Protein AF-A0A011UK60-F1 (afdb_monomer)

pLDDT: mean 79.84, std 18.36, range [28.84, 96.44]

Nearest PDB structures (foldseek):
  3lh4-assembly1_A  TM=3.867E-01  e=3.360E+00  Ixodes scapularis
  3mwz-assembly1_A  TM=3.954E-01  e=5.175E+00  Ixodes scapularis

Sequence (278 aa):
MKKIIAISAAAVCLIGGIFAISAVSAHKSLDKITKGESAIYSDEDFDAVTDLLKENMNGLFMDVKNCSYLGDSKSSEEFYKREAMMTHFKNTREIAAYDDIECMTYQIQGRYSVNPRLLYAVMTTEGISEIFKTKEYTCLCARINNENWDFVSLFGNDEDYHYSFAYKLNSGDSKKYDSRDITFAIDDLANEVLENEEYKNYCVVYVKYAGDEFASKEVLNELNNESGKNYTDCMKIYADVYSSENKTILTDTEWYIARKGDKNWEIIKYDTSADNNK

Organism: NCBI:txid1341156

Solvent-accessible surface area (backbone atoms only — not comparable to full-atom values): 15725 Å² total; per-residue (Å²): 138,90,87,78,75,68,61,62,57,48,51,53,47,51,53,49,46,58,48,48,59,54,53,66,63,68,80,71,26,57,86,35,57,52,72,63,80,59,98,83,59,51,73,66,55,38,52,53,50,45,52,50,49,42,52,50,36,54,75,66,40,33,45,40,70,40,39,41,57,60,41,66,73,63,24,64,35,64,69,58,49,49,54,41,44,54,52,46,27,72,74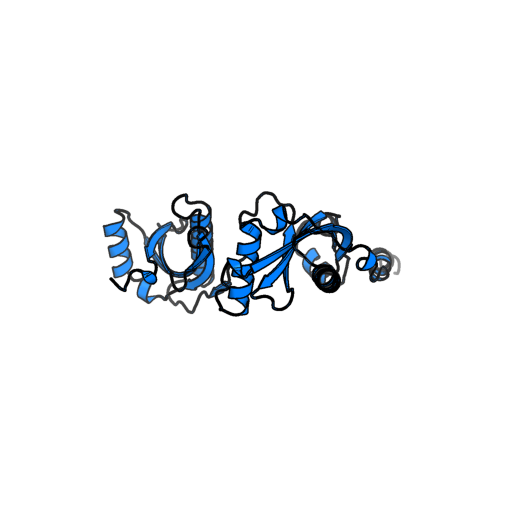,70,72,48,85,64,60,59,87,43,48,44,50,50,32,27,42,35,34,29,20,47,51,74,42,78,69,56,52,62,62,37,75,77,48,95,57,63,71,67,62,54,40,78,42,57,28,43,34,39,33,33,25,53,77,83,59,65,79,39,83,68,51,76,43,66,75,60,92,78,62,93,64,91,72,81,53,50,79,40,59,68,84,53,92,85,50,56,65,61,58,47,47,51,44,48,51,34,47,47,50,47,34,59,72,33,81,92,32,57,52,40,45,67,48,34,40,31,50,68,44,59,82,53,44,35,71,68,51,4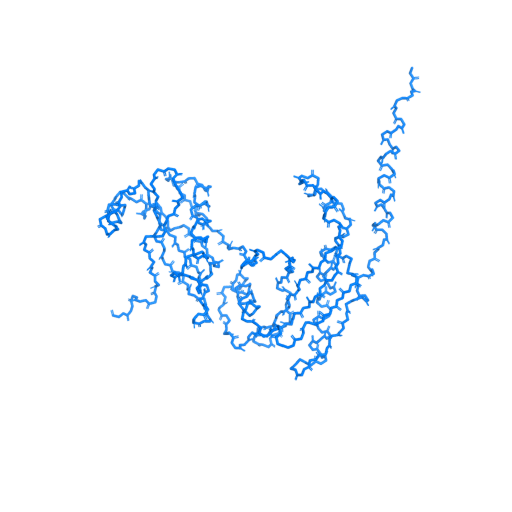1,51,51,53,20,66,75,71,73,49,82,59,74,48,42,44,34,35,33,29,28,30,37,29,65,87,76,50,41,72,48,64,65,21,40,36,35,31,34,19,54,72,96,48,74,45,40,86,74,45,78,44,60,63,80,68,80,82,120

Radius of gyration: 24.04 Å; Cα contacts (8 Å, |Δi|>4): 456; chains: 1; bounding box: 46×81×61 Å

Foldseek 3Di:
DDDDPPPVVVVCCVVVVVLVVLVVPPDPQLVQQDFADAPPDDPVQSVQVSVQCSVVCVVQQKRWPHKYWPYDVVQPDLQQLVLVQLQCCVVPVDGFDSVQKGKTKMKTFIAHGDDPVVVVVLVVDPDSPVRGDTFIWMWMWMDGNPDGIDTRDIGGPPPPCPDPDDAAEDLDDAPVDDSVRSVQLVVLVQVCLCPPPVNVQKGWRYKYWPYCVCFDPVNQVVLCVVQVHDFDTKTKMFTFMQGNVVRITQGRKIWIWTHHPPDHIDTRDTDRPVPPPD

Secondary structure (DSSP, 8-state):
--SSSHHHHHHHHHHHHHHHHHHS--S-SGGG------SSS-HHHHHHHHHHHHHHHHHTTEEEEEEEE--HHHHT-HHHHHHHHHHHHHHH-----GGGEEEEEEEEEEEEPP-HHHHHHHTTSS-HHHHTS-EEEEEEEEEETT---EEEEEEES-TT-S--PPPEEE----SSS-HHHHHHHHHHHHHHHHH-TTTTTEEEEEEEE--GGGGSHHHHHHHHHHHT---SEEEEEEEEEEETTTTEEEEEEEEEEEESSSSPPEEEEEE-GGGGG-

Structure (mmCIF, N/CA/C/O backbone):
data_AF-A0A011UK60-F1
#
_entry.id   AF-A0A011UK60-F1
#
loop_
_atom_site.group_PDB
_atom_site.id
_atom_site.type_symbol
_atom_site.label_atom_id
_atom_site.label_alt_id
_atom_site.label_comp_id
_atom_site.label_asym_id
_atom_site.label_entity_id
_atom_site.label_seq_id
_atom_site.pdbx_PDB_ins_code
_atom_site.Cartn_x
_atom_site.Cartn_y
_atom_site.Cartn_z
_atom_site.occupancy
_atom_site.B_iso_or_equiv
_atom_site.auth_seq_id
_atom_site.auth_comp_id
_atom_site.auth_asym_id
_atom_site.auth_atom_id
_atom_site.pdbx_PDB_model_num
ATOM 1 N N . MET A 1 1 ? -7.561 58.721 -20.566 1.00 44.34 1 MET A N 1
ATOM 2 C CA . MET A 1 1 ? -7.967 57.384 -21.062 1.00 44.34 1 MET A CA 1
ATOM 3 C C . MET A 1 1 ? -6.805 56.728 -21.803 1.00 44.34 1 MET A C 1
ATOM 5 O O . MET A 1 1 ? -6.128 57.425 -22.545 1.00 44.34 1 MET A O 1
ATOM 9 N N . LYS A 1 2 ? -6.641 55.405 -21.620 1.00 39.19 2 LYS A N 1
ATOM 10 C CA . LYS A 1 2 ? -5.765 54.461 -22.358 1.00 39.19 2 LYS A CA 1
ATOM 11 C C . LYS A 1 2 ? -4.254 54.436 -22.046 1.00 39.19 2 LYS A C 1
ATOM 13 O O . LYS A 1 2 ? -3.491 54.733 -22.950 1.00 39.19 2 LYS A O 1
ATOM 18 N N . LYS A 1 3 ? -3.799 53.998 -20.855 1.00 32.62 3 LYS A N 1
ATOM 19 C CA . LYS A 1 3 ? -2.409 53.472 -20.674 1.00 32.62 3 LYS A CA 1
ATOM 20 C C . LYS A 1 3 ? -2.196 52.389 -19.585 1.00 32.62 3 LYS A C 1
ATOM 22 O O . LYS A 1 3 ? -1.051 52.077 -19.301 1.00 32.62 3 LYS A O 1
ATOM 27 N N . ILE A 1 4 ? -3.236 51.782 -18.994 1.00 39.28 4 ILE A N 1
ATOM 28 C CA . ILE A 1 4 ? -3.046 50.831 -17.862 1.00 39.28 4 ILE A CA 1
ATOM 29 C C . ILE A 1 4 ? -3.345 49.354 -18.213 1.00 39.28 4 ILE A C 1
ATOM 31 O O . ILE A 1 4 ? -2.968 48.460 -17.470 1.00 39.28 4 ILE A O 1
ATOM 35 N N . ILE A 1 5 ? -3.916 49.037 -19.381 1.00 40.38 5 ILE A N 1
ATOM 36 C CA . ILE A 1 5 ? -4.371 47.655 -19.680 1.00 40.38 5 ILE A CA 1
ATOM 37 C C . ILE A 1 5 ? -3.319 46.801 -20.433 1.00 40.38 5 ILE A C 1
ATOM 39 O O . ILE A 1 5 ? -3.504 45.608 -20.628 1.00 40.38 5 ILE A O 1
ATOM 43 N N . ALA A 1 6 ? -2.167 47.356 -20.824 1.00 37.12 6 ALA A N 1
ATOM 44 C CA . ALA A 1 6 ? -1.198 46.621 -21.654 1.00 37.12 6 ALA A CA 1
ATOM 45 C C . ALA A 1 6 ? -0.213 45.717 -20.877 1.00 37.12 6 ALA A C 1
ATOM 47 O O . ALA A 1 6 ? 0.439 44.877 -21.491 1.00 37.12 6 ALA A O 1
ATOM 48 N N . ILE A 1 7 ? -0.092 45.856 -19.551 1.00 40.22 7 ILE A N 1
ATOM 49 C CA . ILE A 1 7 ? 0.921 45.118 -18.767 1.00 40.22 7 ILE A CA 1
ATOM 50 C C . ILE A 1 7 ? 0.392 43.754 -18.286 1.00 40.22 7 ILE A C 1
ATOM 52 O O . ILE A 1 7 ? 1.152 42.791 -18.217 1.00 40.22 7 ILE A O 1
ATOM 56 N N . SER A 1 8 ? -0.917 43.615 -18.051 1.00 38.81 8 SER A N 1
ATOM 57 C CA . SER A 1 8 ? -1.524 42.342 -17.632 1.00 38.81 8 SER A CA 1
ATOM 58 C C . SER A 1 8 ? -1.595 41.313 -18.765 1.00 38.81 8 SER A C 1
ATOM 60 O O . SER A 1 8 ? -1.302 40.142 -18.543 1.00 38.81 8 SER A O 1
ATOM 62 N N . ALA A 1 9 ? -1.885 41.737 -20.000 1.00 35.81 9 ALA A N 1
ATOM 63 C CA . ALA A 1 9 ? -1.862 40.843 -21.160 1.00 35.81 9 ALA A CA 1
ATOM 64 C C . ALA A 1 9 ? -0.435 40.401 -21.526 1.00 35.81 9 ALA A C 1
ATOM 66 O O . ALA A 1 9 ? -0.238 39.252 -21.906 1.00 35.81 9 ALA A O 1
ATOM 67 N N . ALA A 1 10 ? 0.569 41.270 -21.361 1.00 36.62 10 ALA A N 1
ATOM 68 C CA . ALA A 1 10 ? 1.966 40.930 -21.625 1.00 36.62 10 ALA A CA 1
ATOM 69 C C . ALA A 1 10 ? 2.536 39.959 -20.582 1.00 36.62 10 ALA A C 1
ATOM 71 O O . ALA A 1 10 ? 3.240 39.034 -20.964 1.00 36.62 10 ALA A O 1
ATOM 72 N N . ALA A 1 11 ? 2.190 40.104 -19.296 1.00 40.06 11 ALA A N 1
ATOM 73 C CA . ALA A 1 11 ? 2.583 39.145 -18.263 1.00 40.06 11 ALA A CA 1
ATOM 74 C C . ALA A 1 11 ? 1.921 37.775 -18.482 1.00 40.06 11 ALA A C 1
ATOM 76 O O . ALA A 1 11 ? 2.614 36.766 -18.454 1.00 40.06 11 ALA A O 1
ATOM 77 N N . VAL A 1 12 ? 0.623 37.733 -18.809 1.00 40.91 12 VAL A N 1
ATOM 78 C CA . VAL A 1 12 ? -0.094 36.483 -19.129 1.00 40.91 12 VAL A CA 1
ATOM 79 C C . VAL A 1 12 ? 0.376 35.867 -20.456 1.00 40.91 12 VAL A C 1
ATOM 81 O O . VAL A 1 12 ? 0.406 34.648 -20.563 1.00 40.91 12 VAL A O 1
ATOM 84 N N . CYS A 1 13 ? 0.820 36.660 -21.440 1.00 41.25 13 CYS A N 1
ATOM 85 C CA . CYS A 1 13 ? 1.400 36.155 -22.694 1.00 41.25 13 CYS A CA 1
ATOM 86 C C . CYS A 1 13 ? 2.894 35.795 -22.590 1.00 41.25 13 CYS A C 1
ATOM 88 O O . CYS A 1 13 ? 3.353 34.970 -23.367 1.00 41.25 13 CYS A O 1
ATOM 90 N N . LEU A 1 14 ? 3.662 36.361 -21.651 1.00 38.53 14 LEU A N 1
ATOM 91 C CA . LEU A 1 14 ? 5.048 35.952 -21.363 1.00 38.53 14 LEU A CA 1
ATOM 92 C C . LEU A 1 14 ? 5.079 34.683 -20.513 1.00 38.53 14 LEU A C 1
ATOM 94 O O . LEU A 1 14 ? 5.815 33.756 -20.831 1.00 38.53 14 LEU A O 1
ATOM 98 N N . ILE A 1 15 ? 4.219 34.610 -19.496 1.00 46.75 15 ILE A N 1
ATOM 99 C CA . ILE A 1 15 ? 3.942 33.401 -18.714 1.00 46.75 15 ILE A CA 1
ATOM 100 C C . ILE A 1 15 ? 3.376 32.344 -19.671 1.00 46.75 15 ILE A C 1
ATOM 102 O O . ILE A 1 15 ? 4.004 31.316 -19.891 1.00 46.75 15 ILE A O 1
ATOM 106 N N . GLY A 1 16 ? 2.285 32.640 -20.377 1.00 38.16 16 GLY A N 1
ATOM 107 C CA . GLY A 1 16 ? 1.671 31.744 -21.361 1.00 38.16 16 GLY A CA 1
ATOM 108 C C . GLY A 1 16 ? 2.562 31.386 -22.555 1.00 38.16 16 GLY A C 1
ATOM 109 O O . GLY A 1 16 ? 2.433 30.289 -23.078 1.00 38.16 16 GLY A O 1
ATOM 110 N N . GLY A 1 17 ? 3.491 32.251 -22.968 1.00 37.94 17 GLY A N 1
ATOM 111 C CA . GLY A 1 17 ? 4.429 32.014 -24.072 1.00 37.94 17 GLY A CA 1
ATOM 112 C C . GLY A 1 17 ? 5.618 31.139 -23.675 1.00 37.94 17 GLY A C 1
ATOM 113 O 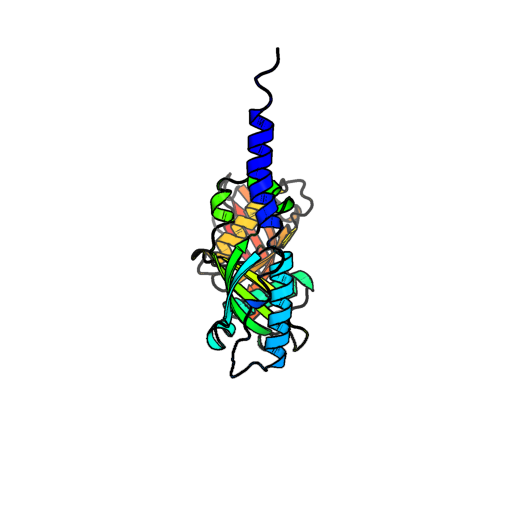O . GLY A 1 17 ? 5.990 30.239 -24.423 1.00 37.94 17 GLY A O 1
ATOM 114 N N . ILE A 1 18 ? 6.166 31.326 -22.470 1.00 44.25 18 ILE A N 1
ATOM 115 C CA . ILE A 1 18 ? 7.183 30.430 -21.894 1.00 44.25 18 ILE A CA 1
ATOM 116 C C . ILE A 1 18 ? 6.556 29.063 -21.559 1.00 44.25 18 ILE A C 1
ATOM 118 O O . ILE A 1 18 ? 7.179 28.023 -21.793 1.00 44.25 18 ILE A O 1
ATOM 122 N N . PHE A 1 19 ? 5.296 29.045 -21.106 1.00 41.59 19 PHE A N 1
ATOM 123 C CA . PHE A 1 19 ? 4.537 27.816 -20.850 1.00 41.59 19 PHE A CA 1
ATOM 124 C C . PHE A 1 19 ? 4.052 27.112 -22.128 1.00 41.59 19 PHE A C 1
ATOM 126 O O . PHE A 1 19 ? 4.035 25.886 -22.173 1.00 41.59 19 PHE A O 1
ATOM 133 N N . ALA A 1 20 ? 3.760 27.839 -23.210 1.00 40.25 20 ALA A N 1
ATOM 134 C CA . ALA A 1 20 ? 3.476 27.245 -24.518 1.00 40.25 20 ALA A CA 1
ATOM 135 C C . ALA A 1 20 ? 4.724 26.589 -25.130 1.00 40.25 20 ALA A C 1
ATOM 137 O O . ALA A 1 20 ? 4.623 25.514 -25.710 1.00 40.25 20 ALA A O 1
ATOM 138 N N . ILE A 1 21 ? 5.916 27.170 -24.945 1.00 41.00 21 ILE A N 1
ATOM 139 C CA . ILE A 1 21 ? 7.178 26.560 -25.404 1.00 41.00 21 ILE A CA 1
ATOM 140 C C . ILE A 1 21 ? 7.502 25.276 -24.616 1.00 41.00 21 ILE A C 1
ATOM 142 O O . ILE A 1 21 ? 8.057 24.339 -25.184 1.00 41.00 21 ILE A O 1
ATOM 146 N N . SER A 1 22 ? 7.098 25.182 -23.344 1.00 42.53 22 SER A N 1
ATOM 147 C CA . SER A 1 22 ? 7.232 23.951 -22.544 1.00 42.53 22 SER A CA 1
ATOM 148 C C . SER A 1 22 ? 6.103 22.935 -22.774 1.00 42.53 22 SER A C 1
ATOM 150 O O . SER A 1 22 ? 6.324 21.744 -22.581 1.00 42.53 22 SER A O 1
ATOM 152 N N . ALA A 1 23 ? 4.942 23.358 -23.284 1.00 38.97 23 ALA A N 1
ATOM 153 C CA . ALA A 1 23 ? 3.907 22.456 -23.800 1.00 38.97 23 ALA A CA 1
ATOM 154 C C . ALA A 1 23 ? 4.258 21.868 -25.186 1.00 38.97 23 ALA A C 1
ATOM 156 O O . ALA A 1 23 ? 3.765 20.802 -25.543 1.00 38.97 23 ALA A O 1
ATOM 157 N N . VAL A 1 24 ? 5.128 22.531 -25.963 1.00 39.47 24 VAL A N 1
ATOM 158 C CA . VAL A 1 24 ? 5.597 22.058 -27.284 1.00 39.47 24 VAL A CA 1
ATOM 159 C C . VAL A 1 24 ? 6.814 21.126 -27.184 1.00 39.47 24 VAL A C 1
ATOM 161 O O . VAL A 1 24 ? 7.134 20.441 -28.155 1.00 39.47 24 VAL A O 1
ATOM 164 N N . SER A 1 25 ? 7.447 20.971 -26.013 1.00 43.03 25 SER A N 1
ATOM 165 C CA . SER A 1 25 ? 8.350 19.833 -25.776 1.00 43.03 25 SER A CA 1
ATOM 166 C C . SER A 1 25 ? 7.552 18.554 -25.506 1.00 43.03 25 SER A C 1
ATOM 168 O O . SER A 1 25 ? 7.681 17.925 -24.458 1.00 43.03 25 SER A O 1
ATOM 170 N N . ALA A 1 26 ? 6.694 18.192 -26.455 1.00 40.66 26 ALA A N 1
ATOM 171 C CA . ALA A 1 26 ? 6.026 16.909 -26.494 1.00 40.66 26 ALA A CA 1
ATOM 172 C C . ALA A 1 26 ? 7.076 15.778 -26.564 1.00 40.66 26 ALA A C 1
ATOM 174 O O . ALA A 1 26 ? 7.995 15.812 -27.383 1.00 40.66 26 ALA A O 1
ATOM 175 N N . HIS A 1 27 ? 6.923 14.791 -25.680 1.00 48.97 27 HIS A N 1
ATOM 176 C CA . HIS A 1 27 ? 7.390 13.404 -25.815 1.00 48.97 27 HIS A CA 1
ATOM 177 C C . HIS A 1 27 ? 8.889 13.112 -26.021 1.00 48.97 27 HIS A C 1
ATOM 179 O O . HIS A 1 27 ? 9.232 12.203 -26.767 1.00 48.97 27 HIS A O 1
ATOM 185 N N . LYS A 1 28 ? 9.806 13.778 -25.306 1.00 54.84 28 LYS A N 1
ATOM 186 C CA . LYS A 1 28 ? 11.212 13.303 -25.210 1.00 54.84 28 LYS A CA 1
ATOM 187 C C . LYS A 1 28 ? 11.506 12.423 -23.984 1.00 54.84 28 LYS A C 1
ATOM 189 O O . LYS A 1 28 ? 12.676 12.233 -23.653 1.00 54.84 28 LYS A O 1
ATOM 194 N N . SER A 1 29 ? 10.483 11.940 -23.274 1.00 62.69 29 SER 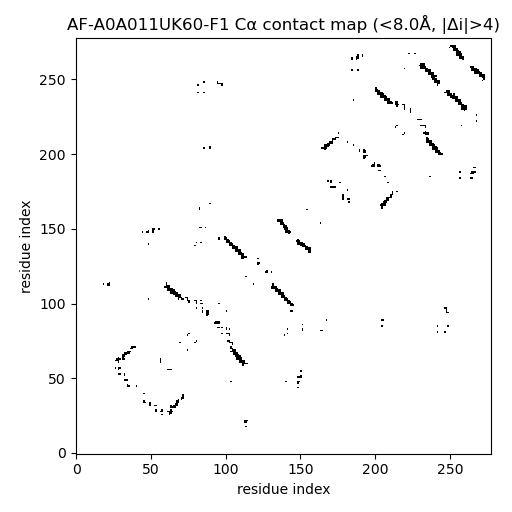A N 1
ATOM 195 C CA . SER A 1 29 ? 10.668 11.010 -22.147 1.00 62.69 29 SER A CA 1
ATOM 196 C C . SER A 1 29 ? 10.835 9.558 -22.605 1.00 62.69 29 SER A C 1
ATOM 198 O O . SER A 1 29 ? 11.606 8.833 -21.985 1.00 62.69 29 SER A O 1
ATOM 200 N N . LEU A 1 30 ? 10.174 9.160 -23.702 1.00 63.25 30 LEU A N 1
ATOM 201 C CA . LEU A 1 30 ? 10.098 7.766 -24.158 1.00 63.25 30 LEU A CA 1
ATOM 202 C C . LEU A 1 30 ? 11.476 7.159 -24.466 1.00 63.25 30 LEU A C 1
ATOM 204 O O . LEU A 1 30 ? 11.756 6.041 -24.050 1.00 63.25 30 LEU A O 1
ATOM 208 N N . ASP A 1 31 ? 12.354 7.922 -25.121 1.00 70.12 31 ASP A N 1
ATOM 209 C CA . ASP A 1 31 ? 13.692 7.460 -25.531 1.00 70.12 31 ASP A CA 1
ATOM 210 C C . ASP A 1 31 ? 14.704 7.386 -24.374 1.00 70.12 31 ASP A C 1
ATOM 212 O O . ASP A 1 31 ? 15.835 6.943 -24.562 1.00 70.12 31 ASP A O 1
ATOM 216 N N . LYS A 1 32 ? 14.338 7.871 -23.180 1.00 80.12 32 LYS A N 1
ATOM 217 C CA . LYS A 1 32 ? 15.218 7.902 -21.997 1.00 80.12 32 LYS A CA 1
ATOM 218 C C . LYS A 1 32 ? 14.892 6.817 -20.980 1.00 80.12 32 LYS A C 1
ATOM 220 O O . LYS A 1 32 ? 15.567 6.729 -19.956 1.00 80.12 32 LYS A O 1
ATOM 225 N N . ILE A 1 33 ? 13.847 6.036 -21.239 1.00 83.06 33 ILE A N 1
ATOM 226 C CA . ILE A 1 33 ? 13.568 4.819 -20.489 1.00 83.06 33 ILE A CA 1
ATOM 227 C C . ILE A 1 33 ? 14.388 3.725 -21.153 1.00 83.06 33 ILE A C 1
ATOM 229 O O . ILE A 1 33 ? 14.137 3.352 -22.299 1.00 83.06 33 ILE A O 1
ATOM 233 N N . THR A 1 34 ? 15.423 3.286 -20.451 1.00 82.06 34 THR A N 1
ATOM 234 C CA . THR A 1 34 ? 16.340 2.266 -20.936 1.00 82.06 34 THR A CA 1
ATOM 235 C C . THR A 1 34 ? 15.949 0.910 -20.378 1.00 82.06 34 THR A C 1
ATOM 237 O O . THR A 1 34 ? 15.508 0.765 -19.235 1.00 82.06 34 THR A O 1
ATOM 240 N N . LYS A 1 35 ? 16.143 -0.099 -21.218 1.00 83.75 35 LYS A N 1
ATOM 241 C CA . LYS A 1 35 ? 16.085 -1.493 -20.815 1.00 83.75 35 LYS A CA 1
ATOM 242 C C . LYS A 1 35 ? 17.204 -1.786 -19.813 1.00 83.75 35 LYS A C 1
ATOM 244 O O . LYS A 1 35 ? 18.327 -1.311 -19.982 1.00 83.75 35 LYS A O 1
ATOM 249 N N . GLY A 1 36 ? 16.864 -2.522 -18.759 1.00 82.81 36 GLY A N 1
ATOM 250 C CA . GLY A 1 36 ? 17.829 -3.033 -17.792 1.00 82.81 36 GLY A CA 1
ATOM 251 C C . GLY A 1 36 ? 18.394 -4.388 -18.210 1.00 82.81 36 GLY A C 1
ATOM 252 O O . GLY A 1 36 ? 18.059 -4.916 -19.266 1.00 82.81 36 GLY A O 1
ATOM 253 N N . GLU A 1 37 ? 19.230 -4.952 -17.345 1.00 86.44 37 GLU A N 1
ATOM 254 C CA . GLU A 1 37 ? 19.739 -6.320 -17.452 1.00 86.44 37 GLU A CA 1
ATOM 255 C C . GLU A 1 37 ? 19.465 -7.045 -16.126 1.00 86.44 37 GLU A C 1
ATOM 257 O O . GLU A 1 37 ? 19.533 -6.435 -15.055 1.00 86.44 37 GLU A O 1
ATOM 262 N N . SER A 1 38 ? 19.130 -8.334 -16.193 1.00 92.44 38 SER A N 1
ATOM 263 C CA . SER A 1 38 ? 18.785 -9.176 -15.040 1.00 92.44 38 SER A CA 1
ATOM 264 C C . SER A 1 38 ? 19.225 -10.617 -15.293 1.00 92.44 38 SER A C 1
ATOM 266 O O . SER A 1 38 ? 19.313 -11.049 -16.442 1.00 92.44 38 SER A O 1
ATOM 268 N N . ALA A 1 39 ? 19.496 -11.367 -14.221 1.00 91.12 39 ALA A N 1
ATOM 269 C CA . ALA A 1 39 ? 19.681 -12.816 -14.302 1.00 91.12 39 ALA A CA 1
ATOM 270 C C . ALA A 1 39 ? 18.356 -13.593 -14.156 1.00 91.12 39 ALA A C 1
ATOM 272 O O . ALA A 1 39 ? 18.340 -14.808 -14.351 1.00 91.12 39 ALA A O 1
ATOM 273 N N . ILE A 1 40 ? 17.271 -12.905 -13.785 1.00 91.62 40 ILE A N 1
ATOM 274 C CA . ILE A 1 40 ? 15.946 -13.466 -13.489 1.00 91.62 40 ILE A CA 1
ATOM 275 C C . ILE A 1 40 ? 14.956 -13.133 -14.608 1.00 91.62 40 ILE A C 1
ATOM 277 O O . ILE A 1 40 ? 14.229 -14.013 -15.062 1.00 91.62 40 ILE A O 1
ATOM 281 N N . TYR A 1 41 ? 14.939 -11.877 -15.057 1.00 93.31 41 TYR A N 1
ATOM 282 C CA . TYR A 1 41 ? 13.967 -11.379 -16.028 1.00 93.31 41 TYR A CA 1
ATOM 283 C C . TYR A 1 41 ? 14.473 -11.490 -17.458 1.00 93.31 41 TYR A C 1
ATOM 285 O O . TYR A 1 41 ? 15.640 -11.220 -17.755 1.00 93.31 41 TYR A O 1
ATOM 293 N N . SER A 1 42 ? 13.568 -11.883 -18.350 1.00 94.00 42 SER A N 1
ATOM 294 C CA . SER A 1 42 ? 13.865 -12.044 -19.766 1.00 94.00 42 SER A CA 1
ATOM 295 C C . SER A 1 42 ? 13.921 -10.701 -20.495 1.00 94.00 42 SER A C 1
ATOM 297 O O . SER A 1 42 ? 13.418 -9.678 -20.027 1.00 94.00 42 SER A O 1
ATOM 299 N N . ASP A 1 43 ? 14.485 -10.715 -21.702 1.00 94.50 43 ASP A N 1
ATOM 300 C CA . ASP A 1 43 ? 14.444 -9.559 -22.593 1.00 94.50 43 ASP A CA 1
ATOM 301 C C . ASP A 1 43 ? 13.006 -9.101 -22.893 1.00 94.50 43 ASP A C 1
ATOM 303 O O . ASP A 1 43 ? 12.759 -7.898 -22.981 1.00 94.50 43 ASP A O 1
ATOM 307 N N . GLU A 1 44 ? 12.070 -10.043 -23.009 1.00 93.81 44 GLU A N 1
ATOM 308 C CA . GLU A 1 44 ? 10.654 -9.776 -23.277 1.00 93.81 44 GLU A CA 1
ATOM 309 C C . GLU A 1 44 ? 9.981 -9.071 -22.089 1.00 93.81 44 GLU A C 1
ATOM 311 O O . GLU A 1 44 ? 9.215 -8.128 -22.291 1.00 93.81 44 GLU A O 1
ATOM 316 N N . ASP A 1 45 ? 10.322 -9.456 -20.852 1.00 95.19 45 ASP A N 1
ATOM 317 C CA . ASP A 1 45 ? 9.844 -8.779 -19.639 1.00 95.19 45 ASP A CA 1
ATOM 318 C C . ASP A 1 45 ? 10.308 -7.321 -19.603 1.00 95.19 45 ASP A C 1
ATOM 320 O O . ASP A 1 45 ? 9.519 -6.406 -19.364 1.00 95.19 45 ASP A O 1
ATOM 324 N N . PHE A 1 46 ? 11.588 -7.089 -19.901 1.00 94.75 46 PHE A N 1
ATOM 325 C CA . PHE A 1 46 ? 12.139 -5.741 -19.961 1.00 94.75 46 PHE A CA 1
ATOM 326 C C . PHE A 1 46 ? 11.487 -4.878 -21.039 1.00 94.75 46 PHE A C 1
ATOM 328 O O . PHE A 1 46 ? 11.271 -3.688 -20.800 1.00 94.75 46 PHE A O 1
ATOM 335 N N . ASP A 1 47 ? 11.198 -5.441 -22.211 1.00 92.88 47 ASP A N 1
ATOM 336 C CA . ASP A 1 47 ? 10.544 -4.709 -23.295 1.00 92.88 47 ASP A CA 1
ATOM 337 C C . ASP A 1 47 ? 9.106 -4.337 -22.890 1.00 92.88 47 ASP A C 1
ATOM 339 O O . ASP A 1 47 ? 8.719 -3.170 -23.000 1.00 92.88 47 ASP A O 1
ATOM 343 N N . ALA A 1 48 ? 8.361 -5.281 -22.301 1.00 93.69 48 ALA A N 1
ATOM 344 C CA . ALA A 1 48 ? 7.011 -5.047 -21.789 1.00 93.69 48 ALA A CA 1
ATOM 345 C C . ALA A 1 48 ? 6.975 -3.968 -20.692 1.00 93.69 48 ALA A C 1
ATOM 347 O O . ALA A 1 48 ? 6.190 -3.020 -20.775 1.00 93.69 48 ALA A O 1
ATOM 348 N N . VAL A 1 49 ? 7.855 -4.059 -19.689 1.00 95.12 49 VAL A N 1
ATOM 349 C CA . VAL A 1 49 ? 7.933 -3.065 -18.607 1.00 95.12 49 VAL A CA 1
ATOM 350 C C . VAL A 1 49 ? 8.395 -1.708 -19.129 1.00 95.12 49 VAL A C 1
ATOM 352 O O . VAL A 1 49 ? 7.863 -0.676 -18.725 1.00 95.12 49 VAL A O 1
ATOM 355 N N . THR A 1 50 ? 9.342 -1.676 -20.065 1.00 92.56 50 THR A N 1
ATOM 356 C CA . THR A 1 50 ? 9.804 -0.426 -20.681 1.00 92.56 50 THR A CA 1
ATOM 357 C C . THR A 1 50 ? 8.655 0.301 -21.382 1.00 92.56 50 THR A C 1
ATOM 359 O O . THR A 1 50 ? 8.504 1.514 -21.210 1.00 92.56 50 THR A O 1
ATOM 362 N N . ASP A 1 51 ? 7.819 -0.414 -22.134 1.00 90.56 51 ASP A N 1
ATOM 363 C CA . ASP A 1 51 ? 6.672 0.177 -22.828 1.00 90.56 51 ASP A CA 1
ATOM 364 C C . ASP A 1 51 ? 5.551 0.602 -21.868 1.00 90.56 51 ASP A C 1
ATOM 366 O O . ASP A 1 51 ? 4.971 1.681 -22.023 1.00 90.56 51 ASP A O 1
ATOM 370 N N . LEU A 1 52 ? 5.333 -0.162 -20.800 1.00 93.19 52 LEU A N 1
ATOM 371 C CA . LEU A 1 52 ? 4.416 0.204 -19.724 1.00 93.19 52 LEU A CA 1
ATOM 372 C C . LEU A 1 52 ? 4.850 1.485 -18.994 1.00 93.19 52 LEU A C 1
ATOM 374 O O . LEU A 1 52 ? 4.035 2.379 -18.746 1.00 93.19 52 LEU A O 1
ATOM 378 N N . LEU A 1 53 ? 6.138 1.610 -18.660 1.00 92.44 53 LEU A N 1
ATOM 379 C CA . LEU A 1 53 ? 6.698 2.809 -18.031 1.00 92.44 53 LEU A CA 1
ATOM 380 C C . LEU A 1 53 ? 6.561 4.022 -18.947 1.00 92.44 53 LEU A C 1
ATOM 382 O O . LEU A 1 53 ? 6.175 5.102 -18.504 1.00 92.44 53 LEU A O 1
ATOM 386 N N . LYS A 1 54 ? 6.846 3.845 -20.236 1.00 89.31 54 LYS A N 1
ATOM 387 C CA . LYS A 1 54 ? 6.669 4.867 -21.270 1.00 89.31 54 LYS A CA 1
ATOM 388 C C . LYS A 1 54 ? 5.240 5.410 -21.296 1.00 89.31 54 LYS A C 1
ATOM 390 O O . LYS A 1 54 ? 5.057 6.631 -21.269 1.00 89.31 54 LYS A O 1
ATOM 395 N N . GLU A 1 55 ? 4.245 4.528 -21.313 1.00 88.62 55 GLU A N 1
ATOM 396 C CA . GLU A 1 55 ? 2.831 4.905 -21.297 1.00 88.62 55 GLU A CA 1
ATOM 397 C C . GLU A 1 55 ? 2.453 5.643 -20.004 1.00 88.62 55 GLU A C 1
ATOM 399 O O . GLU A 1 55 ? 1.899 6.746 -20.055 1.00 88.62 55 GLU A O 1
ATOM 404 N N . ASN A 1 56 ? 2.827 5.093 -18.845 1.00 89.19 56 ASN A N 1
ATOM 405 C CA . ASN A 1 56 ? 2.483 5.667 -17.544 1.00 89.19 56 ASN A CA 1
ATOM 406 C C . ASN A 1 56 ? 3.159 7.020 -17.301 1.00 89.19 56 ASN A C 1
ATOM 408 O O . ASN A 1 56 ? 2.497 7.980 -16.907 1.00 89.19 56 ASN A O 1
ATOM 412 N N . MET A 1 57 ? 4.456 7.155 -17.596 1.00 87.62 57 MET A N 1
ATOM 413 C CA . MET A 1 57 ? 5.167 8.432 -17.456 1.00 87.62 57 MET A CA 1
ATOM 414 C C . MET A 1 57 ? 4.580 9.502 -18.374 1.00 87.62 57 MET A C 1
ATOM 416 O O . MET A 1 57 ? 4.505 10.674 -17.999 1.00 87.62 57 MET A O 1
ATOM 420 N N . ASN A 1 58 ? 4.123 9.110 -19.564 1.00 82.25 58 ASN A N 1
ATOM 421 C CA . ASN A 1 58 ? 3.422 10.013 -20.458 1.00 82.25 58 ASN A CA 1
ATOM 422 C C . ASN A 1 58 ? 2.061 10.450 -19.888 1.00 82.25 58 ASN A C 1
ATOM 424 O O . ASN A 1 58 ? 1.753 11.643 -19.891 1.00 82.25 58 ASN A O 1
ATOM 428 N N . GLY A 1 59 ? 1.278 9.513 -19.344 1.00 80.38 59 GLY A N 1
ATOM 429 C CA . GLY A 1 59 ? 0.009 9.801 -18.665 1.00 80.38 59 GLY A CA 1
ATOM 430 C C . GLY A 1 59 ? 0.166 10.705 -17.436 1.00 80.38 59 GLY A C 1
ATOM 431 O O . GLY A 1 59 ? -0.671 11.575 -17.194 1.00 80.38 59 GLY A O 1
ATOM 432 N N . LEU A 1 60 ? 1.279 10.567 -16.711 1.00 78.75 60 LEU A N 1
ATOM 433 C CA . LEU A 1 60 ? 1.671 11.428 -15.590 1.00 78.75 60 LEU A CA 1
ATOM 434 C C . LEU A 1 60 ? 2.294 12.762 -16.032 1.00 78.75 60 LEU A C 1
ATOM 436 O O . LEU A 1 60 ? 2.627 13.596 -15.191 1.00 78.75 60 LEU A O 1
ATOM 440 N N . PHE A 1 61 ? 2.444 12.994 -17.340 1.00 80.31 61 PHE A N 1
ATOM 441 C CA . PHE A 1 61 ? 3.104 14.168 -17.912 1.00 80.31 61 PHE A CA 1
ATOM 442 C C . PHE A 1 61 ? 4.540 14.358 -17.404 1.00 80.31 61 PHE A C 1
ATOM 444 O O . PHE A 1 61 ? 5.000 15.487 -17.251 1.00 80.31 61 PHE A O 1
ATOM 451 N N . MET A 1 62 ? 5.278 13.282 -17.141 1.00 82.94 62 MET A N 1
ATOM 452 C CA . MET A 1 62 ? 6.639 13.347 -16.613 1.00 82.94 62 MET A CA 1
ATOM 453 C C . MET A 1 62 ? 7.698 13.411 -17.730 1.00 82.94 62 MET A C 1
ATOM 455 O O . MET A 1 62 ? 7.786 12.538 -18.593 1.00 82.94 62 MET A O 1
ATOM 459 N N . ASP A 1 63 ? 8.557 14.435 -17.691 1.00 85.00 63 ASP A N 1
ATOM 460 C CA . ASP A 1 63 ? 9.788 14.529 -18.489 1.00 85.00 63 ASP A CA 1
ATOM 461 C C . ASP A 1 63 ? 10.897 13.760 -17.766 1.00 85.00 63 ASP A C 1
ATOM 463 O O . ASP A 1 63 ? 11.612 14.301 -16.914 1.00 85.00 63 ASP A O 1
ATOM 467 N N . VAL A 1 64 ? 11.012 12.476 -18.106 1.00 88.25 64 VAL A N 1
ATOM 468 C CA . VAL A 1 64 ? 12.098 11.598 -17.658 1.00 88.25 64 VAL A CA 1
ATOM 469 C C . VAL A 1 64 ? 13.432 12.150 -18.169 1.00 88.25 64 VAL A C 1
ATOM 471 O O . VAL A 1 64 ? 13.553 12.604 -19.308 1.00 88.25 64 VAL A O 1
ATOM 474 N N . LYS A 1 65 ? 14.453 12.167 -17.317 1.00 88.38 65 LYS A N 1
ATOM 475 C CA . LYS A 1 65 ? 15.845 12.522 -17.633 1.00 88.38 65 LYS A CA 1
ATOM 476 C C . LYS A 1 65 ? 16.721 11.290 -17.708 1.00 88.38 65 LYS A C 1
ATOM 478 O O . LYS A 1 65 ? 17.525 11.199 -18.629 1.00 88.38 65 LYS A O 1
ATOM 483 N N . ASN A 1 66 ? 16.521 10.379 -16.770 1.00 89.12 66 ASN A N 1
ATOM 484 C CA . ASN A 1 66 ? 17.199 9.104 -16.714 1.00 89.12 66 ASN A CA 1
ATOM 485 C C . ASN A 1 66 ? 16.254 8.063 -16.115 1.00 89.12 66 ASN A C 1
ATOM 487 O O . ASN A 1 66 ? 15.409 8.402 -15.282 1.00 89.12 66 ASN A O 1
ATOM 491 N N . CYS A 1 67 ? 16.426 6.817 -16.525 1.00 92.19 67 CYS A N 1
ATOM 492 C CA . CYS A 1 67 ? 15.760 5.669 -15.949 1.00 92.19 67 CYS A CA 1
ATOM 493 C C . CYS A 1 67 ? 16.777 4.536 -15.854 1.00 92.19 67 CYS A C 1
ATOM 495 O O . CYS A 1 67 ? 17.547 4.328 -16.788 1.00 92.19 67 CYS A O 1
ATOM 497 N N . SER A 1 68 ? 16.807 3.826 -14.736 1.00 92.38 68 SER A N 1
ATOM 498 C CA . SER A 1 68 ? 17.709 2.690 -14.567 1.00 92.38 68 SER A CA 1
ATOM 499 C C . SER A 1 68 ? 17.058 1.615 -13.724 1.00 92.38 68 SER A C 1
ATOM 501 O O . SER A 1 68 ? 16.533 1.901 -12.648 1.00 92.38 68 SER A O 1
ATOM 503 N N . TYR A 1 69 ? 17.130 0.375 -14.197 1.00 94.75 69 TYR A N 1
ATOM 504 C CA . TYR A 1 69 ? 16.743 -0.784 -13.408 1.00 94.75 69 TYR A CA 1
ATOM 505 C C . TYR A 1 69 ? 17.608 -0.874 -12.142 1.00 94.75 69 TYR A C 1
ATOM 507 O O . TYR A 1 69 ? 18.828 -0.731 -12.210 1.00 94.75 69 TYR A O 1
ATOM 515 N N . LEU A 1 70 ? 16.977 -1.084 -10.986 1.00 93.06 70 LEU A N 1
ATOM 516 C CA . LEU A 1 70 ? 17.652 -1.125 -9.682 1.00 93.06 70 LEU A CA 1
ATOM 517 C C . LEU A 1 70 ? 18.234 -2.504 -9.330 1.00 93.06 70 LEU A C 1
ATOM 519 O O . LEU A 1 70 ? 18.885 -2.649 -8.295 1.00 93.06 70 LEU A O 1
ATOM 523 N N . GLY A 1 71 ? 18.024 -3.507 -10.184 1.00 93.69 71 GLY A N 1
ATOM 524 C CA . GLY A 1 71 ? 18.576 -4.847 -10.017 1.00 93.69 71 GLY A CA 1
ATOM 525 C C . GLY A 1 71 ? 17.650 -5.830 -9.296 1.00 93.69 71 GLY A C 1
ATOM 526 O O . GLY A 1 71 ? 16.676 -5.458 -8.631 1.00 93.69 71 GLY A O 1
ATOM 527 N N . ASP A 1 72 ? 18.013 -7.106 -9.415 1.00 93.19 72 ASP A N 1
ATOM 528 C CA . ASP A 1 72 ? 17.251 -8.257 -8.916 1.00 93.19 72 ASP A CA 1
ATOM 529 C C . ASP A 1 72 ? 17.075 -8.213 -7.394 1.00 93.19 72 ASP A C 1
ATOM 531 O O . ASP A 1 72 ? 15.972 -8.387 -6.881 1.00 93.19 72 ASP A O 1
ATOM 535 N N . SER A 1 73 ? 18.150 -7.894 -6.660 1.00 91.12 73 SER A N 1
ATOM 536 C CA . SER A 1 73 ? 18.115 -7.813 -5.194 1.00 91.12 73 SER A CA 1
ATOM 537 C C . SER A 1 73 ? 17.118 -6.764 -4.714 1.00 91.12 73 SER A C 1
ATOM 539 O O . SER A 1 73 ? 16.323 -7.053 -3.823 1.00 91.12 73 SER A O 1
ATOM 541 N N . LYS A 1 74 ? 17.141 -5.565 -5.310 1.00 89.56 74 LYS A N 1
ATOM 542 C CA . LYS A 1 74 ? 16.229 -4.481 -4.936 1.00 89.56 74 LYS A CA 1
ATOM 543 C C . LYS A 1 74 ? 14.789 -4.856 -5.262 1.00 89.56 74 LYS A C 1
ATOM 545 O O . LYS A 1 74 ? 13.907 -4.714 -4.427 1.00 89.56 74 LYS A O 1
ATOM 550 N N . SER A 1 75 ? 14.588 -5.433 -6.442 1.00 89.38 75 SER A N 1
ATOM 551 C CA . SER A 1 75 ? 13.288 -5.907 -6.913 1.00 89.38 75 SER A CA 1
ATOM 552 C C . SER A 1 75 ? 12.698 -7.036 -6.052 1.00 89.38 75 SER A C 1
ATOM 554 O O . SER A 1 75 ? 11.485 -7.210 -6.017 1.00 89.38 75 SER A O 1
ATOM 556 N N . SER A 1 76 ? 13.536 -7.789 -5.335 1.00 87.56 76 SER A N 1
ATOM 557 C CA . SER A 1 76 ? 13.109 -8.877 -4.446 1.00 87.56 76 SER A CA 1
ATOM 558 C C . SER A 1 76 ? 12.762 -8.445 -3.015 1.00 87.56 76 SER A C 1
ATOM 560 O O . SER A 1 76 ? 12.322 -9.283 -2.226 1.00 87.56 76 SER A O 1
ATOM 562 N N . GLU A 1 77 ? 12.965 -7.169 -2.660 1.00 90.25 77 GLU A N 1
ATOM 563 C CA . GLU A 1 77 ? 12.666 -6.681 -1.312 1.00 90.25 77 GLU A CA 1
ATOM 564 C C . GLU A 1 77 ? 11.182 -6.865 -0.971 1.00 90.25 77 GLU A C 1
ATOM 566 O O . GLU A 1 77 ? 10.292 -6.568 -1.774 1.00 90.25 77 GLU A O 1
ATOM 571 N N . GLU A 1 78 ? 10.917 -7.316 0.260 1.00 88.62 78 GLU A N 1
ATOM 572 C CA . GLU A 1 78 ? 9.557 -7.579 0.739 1.00 88.62 78 GLU A CA 1
ATOM 573 C C . GLU A 1 78 ? 8.648 -6.360 0.611 1.00 88.62 78 GLU A C 1
ATOM 575 O O . GLU A 1 78 ? 7.484 -6.505 0.242 1.00 88.62 78 GLU A O 1
ATOM 580 N N . PHE A 1 79 ? 9.201 -5.166 0.838 1.00 87.88 79 PHE A N 1
ATOM 581 C CA . PHE A 1 79 ? 8.497 -3.905 0.645 1.00 87.88 79 PHE A CA 1
ATOM 582 C C . PHE A 1 79 ? 7.767 -3.868 -0.706 1.00 87.88 79 PHE A C 1
ATOM 584 O O . PHE A 1 79 ? 6.562 -3.651 -0.741 1.00 87.88 79 PHE A O 1
ATOM 591 N N . TYR A 1 80 ? 8.444 -4.162 -1.819 1.00 90.69 80 TYR A N 1
ATOM 592 C CA . TYR A 1 80 ? 7.831 -4.055 -3.144 1.00 90.69 80 TYR A CA 1
ATOM 593 C C . TYR A 1 80 ? 6.801 -5.148 -3.419 1.00 90.69 80 TYR A C 1
ATOM 595 O O . TYR A 1 80 ? 5.757 -4.862 -4.004 1.00 90.69 80 TYR A O 1
ATOM 603 N N . LYS A 1 81 ? 7.057 -6.384 -2.974 1.00 92.06 81 LYS A N 1
ATOM 604 C CA . LYS A 1 81 ? 6.077 -7.474 -3.103 1.00 92.06 81 LYS A CA 1
ATOM 605 C C . LYS A 1 81 ? 4.811 -7.186 -2.297 1.00 92.06 81 LYS A C 1
ATOM 607 O O . LYS A 1 81 ? 3.706 -7.397 -2.792 1.00 92.06 81 LYS A O 1
ATOM 612 N N . ARG A 1 82 ? 4.965 -6.629 -1.094 1.00 90.06 82 ARG A N 1
ATOM 613 C CA . ARG A 1 82 ? 3.859 -6.132 -0.272 1.00 90.06 82 ARG A CA 1
ATOM 614 C C . ARG A 1 82 ? 3.070 -5.039 -0.997 1.00 90.06 82 ARG A C 1
ATOM 616 O O . ARG A 1 82 ? 1.853 -5.162 -1.108 1.00 90.06 82 ARG A O 1
ATOM 623 N N . GLU A 1 83 ? 3.725 -3.994 -1.514 1.00 89.44 83 GLU A N 1
ATOM 624 C CA . GLU A 1 83 ? 3.032 -2.907 -2.235 1.00 89.44 83 GLU A CA 1
ATOM 625 C C . GLU A 1 83 ? 2.260 -3.429 -3.462 1.00 89.44 83 GLU A C 1
ATOM 627 O O . GLU A 1 83 ? 1.123 -3.011 -3.706 1.00 89.44 83 GLU A O 1
ATOM 632 N N . ALA A 1 84 ? 2.837 -4.380 -4.204 1.00 92.25 84 ALA A N 1
ATOM 633 C CA . ALA A 1 84 ? 2.172 -5.042 -5.324 1.00 92.25 84 ALA A CA 1
ATOM 634 C C . ALA A 1 84 ? 0.938 -5.848 -4.874 1.00 92.25 84 ALA A C 1
ATOM 636 O O . ALA A 1 84 ? -0.139 -5.681 -5.448 1.00 92.25 84 ALA A O 1
ATOM 637 N N . MET A 1 85 ? 1.057 -6.650 -3.808 1.00 92.44 85 MET A N 1
ATOM 638 C CA . MET A 1 85 ? -0.054 -7.432 -3.246 1.00 92.44 85 MET A CA 1
ATOM 639 C C . MET A 1 85 ? -1.215 -6.539 -2.800 1.00 92.44 85 MET A C 1
ATOM 641 O O . MET A 1 85 ? -2.368 -6.785 -3.157 1.00 92.44 85 MET A O 1
ATOM 645 N N . MET A 1 86 ? -0.917 -5.486 -2.035 1.00 90.00 86 MET A N 1
ATOM 646 C CA . MET A 1 86 ? -1.934 -4.561 -1.528 1.00 90.00 86 MET A CA 1
ATOM 647 C C . MET A 1 86 ? -2.635 -3.820 -2.672 1.00 90.00 86 MET A C 1
ATOM 649 O O . MET A 1 86 ? -3.856 -3.647 -2.649 1.00 90.00 86 MET A O 1
ATOM 653 N N . THR A 1 87 ? -1.884 -3.422 -3.703 1.00 89.12 87 THR A N 1
ATOM 654 C CA . THR A 1 87 ? -2.440 -2.763 -4.893 1.00 89.12 87 THR A CA 1
ATOM 655 C C . THR A 1 87 ? -3.347 -3.700 -5.684 1.00 89.12 87 THR A C 1
ATOM 657 O O . THR A 1 87 ? -4.454 -3.306 -6.056 1.00 89.12 87 THR A O 1
ATOM 660 N N . HIS A 1 88 ? -2.928 -4.950 -5.888 1.00 91.31 88 HIS A N 1
ATOM 661 C CA . HIS A 1 88 ? -3.753 -5.963 -6.537 1.00 91.31 88 HIS A CA 1
ATOM 662 C C . HIS A 1 88 ? -5.053 -6.197 -5.768 1.00 91.31 88 HIS A C 1
ATOM 664 O O . HIS A 1 88 ? -6.130 -5.989 -6.322 1.00 91.31 88 HIS A O 1
ATOM 670 N N . PHE A 1 89 ? -4.971 -6.486 -4.466 1.00 91.06 89 PHE A N 1
ATOM 671 C CA . PHE A 1 89 ? -6.151 -6.711 -3.630 1.00 91.06 89 PHE A CA 1
ATOM 672 C C . PHE A 1 89 ? -7.101 -5.505 -3.599 1.00 91.06 89 PHE A C 1
ATOM 674 O O . PHE A 1 89 ? -8.321 -5.663 -3.606 1.00 91.06 89 PHE A O 1
ATOM 681 N N . LYS A 1 90 ? -6.582 -4.272 -3.620 1.00 85.56 90 LYS A N 1
ATOM 682 C CA . LYS A 1 90 ? -7.418 -3.064 -3.717 1.00 85.56 90 LYS A CA 1
ATOM 683 C C . LYS A 1 90 ? -8.249 -3.030 -5.003 1.00 85.56 90 LYS A C 1
ATOM 685 O O . LYS A 1 90 ? -9.389 -2.555 -4.970 1.00 85.56 90 LYS A O 1
ATOM 690 N N . ASN A 1 91 ? -7.675 -3.495 -6.110 1.00 85.94 91 ASN A N 1
ATOM 691 C CA . ASN A 1 91 ? -8.276 -3.428 -7.438 1.00 85.94 91 ASN A CA 1
ATOM 692 C C . ASN A 1 91 ? -9.197 -4.622 -7.724 1.00 85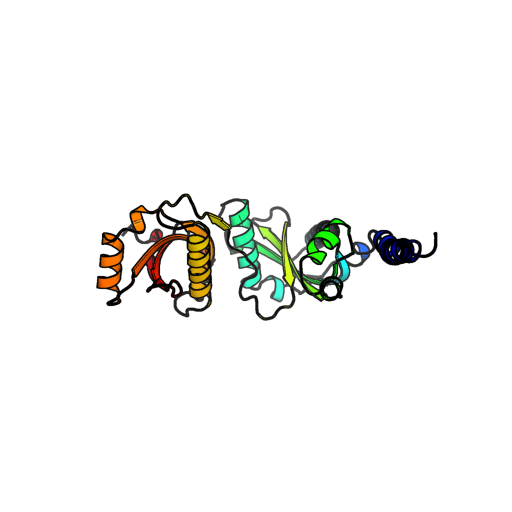.94 91 ASN A C 1
ATOM 694 O O . ASN A 1 91 ? -10.265 -4.429 -8.303 1.00 85.94 91 ASN A O 1
ATOM 698 N N . THR A 1 92 ? -8.813 -5.826 -7.297 1.00 89.19 92 THR A N 1
ATOM 699 C CA . THR A 1 92 ? -9.509 -7.083 -7.623 1.00 89.19 92 THR A CA 1
ATOM 700 C C . THR A 1 92 ? -10.313 -7.653 -6.457 1.00 89.19 92 THR A C 1
ATOM 702 O O . THR A 1 92 ? -11.294 -8.354 -6.680 1.00 89.19 92 THR A O 1
ATOM 705 N N . ARG A 1 93 ? -9.943 -7.316 -5.213 1.00 88.62 93 ARG A N 1
ATOM 706 C CA . ARG A 1 93 ? -10.365 -7.999 -3.973 1.00 88.62 93 ARG A CA 1
ATOM 707 C C . ARG A 1 93 ? -9.947 -9.471 -3.900 1.00 88.62 93 ARG A C 1
ATOM 709 O O . ARG A 1 93 ? -10.491 -10.218 -3.093 1.00 88.62 93 ARG A O 1
ATOM 716 N N . GLU A 1 94 ? -8.950 -9.864 -4.686 1.00 91.00 94 GLU A N 1
ATOM 717 C CA . GLU A 1 94 ? -8.345 -11.195 -4.661 1.00 91.00 94 GLU A CA 1
ATOM 718 C C . GLU A 1 94 ? -6.999 -11.150 -3.930 1.00 91.00 94 GLU A C 1
ATOM 720 O O . GLU A 1 94 ? -6.238 -10.187 -4.051 1.00 91.00 94 GLU A O 1
ATOM 725 N N . ILE A 1 95 ? -6.720 -12.172 -3.117 1.00 91.25 95 ILE A N 1
ATOM 726 C CA . ILE A 1 95 ? -5.459 -12.284 -2.377 1.00 91.25 95 ILE A CA 1
ATOM 727 C C . ILE A 1 95 ? -4.475 -13.061 -3.248 1.00 91.25 95 ILE A C 1
ATOM 729 O O . ILE A 1 95 ? -4.646 -14.260 -3.466 1.00 91.25 95 ILE A O 1
ATOM 733 N N . ALA A 1 96 ? -3.444 -12.375 -3.733 1.00 91.00 96 ALA A N 1
ATOM 734 C CA . ALA A 1 96 ? -2.348 -13.003 -4.459 1.00 91.00 96 ALA A CA 1
ATOM 735 C C . ALA A 1 96 ? -1.476 -13.839 -3.510 1.00 91.00 96 ALA A C 1
ATOM 737 O O . ALA A 1 96 ? -1.218 -13.431 -2.375 1.00 91.00 96 ALA A O 1
ATOM 738 N N . ALA A 1 97 ? -0.975 -14.982 -3.977 1.00 91.00 97 ALA A N 1
ATOM 739 C CA . ALA A 1 97 ? 0.059 -15.704 -3.249 1.00 91.00 97 ALA A CA 1
ATOM 740 C C . ALA A 1 97 ? 1.381 -14.932 -3.349 1.00 91.00 97 ALA A C 1
ATOM 742 O O . ALA A 1 97 ? 1.786 -14.518 -4.430 1.00 91.00 97 ALA A O 1
ATOM 743 N N . TYR A 1 98 ? 2.067 -14.740 -2.222 1.00 89.94 98 TYR A N 1
ATOM 744 C CA . TYR A 1 98 ? 3.283 -13.920 -2.157 1.00 89.94 98 TYR A CA 1
ATOM 745 C C . TYR A 1 98 ? 4.399 -14.384 -3.108 1.00 89.94 98 TYR A C 1
ATOM 747 O O . TYR A 1 98 ? 5.135 -13.565 -3.669 1.00 89.94 98 TYR A O 1
ATOM 755 N N . ASP A 1 99 ? 4.531 -15.698 -3.285 1.00 90.88 99 ASP A N 1
ATOM 756 C CA . ASP A 1 99 ? 5.567 -16.292 -4.132 1.00 90.88 99 ASP A CA 1
ATOM 757 C C . ASP A 1 99 ? 5.285 -16.108 -5.630 1.00 90.88 99 ASP A C 1
ATOM 759 O O . ASP A 1 99 ? 6.230 -16.099 -6.415 1.00 90.88 99 ASP A O 1
ATOM 763 N N . ASP A 1 100 ? 4.032 -15.843 -6.008 1.00 93.00 100 ASP A N 1
ATOM 764 C CA . ASP A 1 100 ? 3.617 -15.595 -7.395 1.00 93.00 100 ASP A CA 1
ATOM 765 C C . ASP A 1 100 ? 3.739 -14.112 -7.798 1.00 93.00 100 ASP A C 1
ATOM 767 O O . ASP A 1 100 ? 3.366 -13.728 -8.910 1.00 93.00 100 ASP A O 1
ATOM 771 N N . ILE A 1 101 ? 4.236 -13.260 -6.892 1.00 94.94 101 ILE A N 1
ATOM 772 C CA . ILE A 1 101 ? 4.459 -11.833 -7.138 1.00 94.94 101 ILE A CA 1
ATOM 773 C C . ILE A 1 101 ? 5.890 -11.613 -7.615 1.00 94.94 101 ILE A C 1
ATOM 775 O O . ILE A 1 101 ? 6.858 -11.812 -6.867 1.00 94.94 101 ILE A O 1
ATOM 779 N N . GLU A 1 102 ? 6.009 -11.108 -8.834 1.00 95.88 102 GLU A N 1
ATOM 780 C CA . GLU A 1 102 ? 7.254 -10.656 -9.436 1.00 95.88 102 GLU A CA 1
ATOM 781 C C . GLU A 1 102 ? 7.263 -9.135 -9.546 1.00 95.88 102 GLU A C 1
ATOM 783 O O . GLU A 1 102 ? 6.250 -8.513 -9.860 1.00 95.88 102 GLU A O 1
ATOM 788 N N . CYS A 1 103 ? 8.418 -8.526 -9.295 1.00 95.94 103 CYS A N 1
ATOM 789 C CA . CYS A 1 103 ? 8.567 -7.077 -9.240 1.00 95.94 103 CYS A CA 1
ATOM 790 C C . CYS A 1 103 ? 9.762 -6.643 -10.084 1.00 95.94 103 CYS A C 1
ATOM 792 O O . CYS A 1 103 ? 10.817 -7.269 -10.041 1.00 95.94 103 CYS A O 1
ATOM 794 N N . MET A 1 104 ? 9.643 -5.525 -10.788 1.00 96.44 104 MET A N 1
ATOM 795 C CA . MET A 1 104 ? 10.762 -4.840 -11.424 1.00 96.44 104 MET A CA 1
ATOM 796 C C . MET A 1 104 ? 10.777 -3.391 -10.963 1.00 96.44 104 MET A C 1
ATOM 798 O O . MET A 1 104 ? 9.832 -2.631 -11.188 1.00 96.44 104 MET A O 1
ATOM 802 N N . THR A 1 105 ? 11.867 -3.012 -10.298 1.00 94.44 105 THR A N 1
ATOM 803 C CA . THR A 1 105 ? 12.025 -1.668 -9.739 1.00 94.44 105 THR A CA 1
ATOM 804 C C . THR A 1 105 ? 13.005 -0.833 -10.543 1.00 94.44 105 THR A C 1
ATOM 806 O O . THR A 1 105 ? 14.110 -1.287 -10.847 1.00 94.44 105 THR A O 1
ATOM 809 N N . TYR A 1 106 ? 12.629 0.408 -10.835 1.00 93.88 106 TYR A N 1
ATOM 810 C CA . TYR A 1 106 ? 13.441 1.355 -11.591 1.00 93.88 106 TYR A CA 1
ATOM 811 C C . TYR A 1 106 ? 13.631 2.645 -10.809 1.00 93.88 106 TYR A C 1
ATOM 813 O O . TYR A 1 106 ? 12.689 3.159 -10.217 1.00 93.88 106 TYR A O 1
ATOM 821 N N . GLN A 1 107 ? 14.823 3.223 -10.869 1.00 93.25 107 GLN A N 1
ATOM 822 C CA . GLN A 1 107 ? 15.024 4.613 -10.495 1.00 93.25 107 GLN A CA 1
ATOM 823 C C . GLN A 1 107 ? 14.663 5.490 -11.689 1.00 93.25 107 GLN A C 1
ATOM 825 O O . GLN A 1 107 ? 15.152 5.267 -12.795 1.00 93.25 107 GLN A O 1
ATOM 830 N N . ILE A 1 108 ? 13.823 6.494 -11.469 1.00 91.00 108 ILE A N 1
ATOM 831 C CA . ILE A 1 108 ? 13.442 7.490 -12.465 1.00 91.00 108 ILE A CA 1
ATOM 832 C C . ILE A 1 108 ? 13.882 8.852 -11.953 1.00 91.00 108 ILE A C 1
ATOM 834 O O . ILE A 1 108 ? 13.372 9.357 -10.956 1.00 91.00 108 ILE A O 1
ATOM 838 N N . GLN A 1 109 ? 14.799 9.486 -12.673 1.00 90.94 109 GLN A N 1
ATOM 839 C CA . GLN A 1 109 ? 15.081 10.899 -12.486 1.00 90.94 109 GLN A CA 1
ATOM 840 C C . GLN A 1 109 ? 14.204 11.680 -13.459 1.00 90.94 109 GLN A C 1
ATOM 842 O O . GLN A 1 109 ? 14.366 11.556 -14.672 1.00 90.94 109 GLN A O 1
ATOM 847 N N . GLY A 1 110 ? 13.279 12.491 -12.958 1.00 86.88 110 GLY A N 1
ATOM 848 C CA . GLY A 1 110 ? 12.289 13.156 -13.799 1.00 86.88 110 GLY A CA 1
ATOM 849 C C . GLY A 1 110 ? 11.694 14.397 -13.158 1.00 86.88 110 GLY A C 1
ATOM 850 O O . GLY A 1 110 ? 11.875 14.671 -11.974 1.00 86.88 110 GLY A O 1
ATOM 851 N N . ARG A 1 111 ? 10.986 15.182 -13.962 1.00 83.75 111 ARG A N 1
ATOM 852 C CA . ARG A 1 111 ? 10.190 16.321 -13.489 1.00 83.75 111 ARG A CA 1
ATOM 853 C C . ARG A 1 111 ? 8.824 16.289 -14.142 1.00 83.75 111 ARG A C 1
ATOM 855 O O . ARG A 1 111 ? 8.713 15.898 -15.305 1.00 83.75 111 ARG A O 1
ATOM 862 N N . TYR A 1 112 ? 7.802 16.748 -13.435 1.00 77.62 112 TYR A N 1
ATOM 863 C CA . TYR A 1 112 ? 6.504 16.951 -14.059 1.00 77.62 112 TYR A CA 1
ATOM 864 C C . TYR A 1 112 ? 6.614 18.029 -15.140 1.00 77.62 112 TYR A C 1
ATOM 866 O O . TYR A 1 112 ? 7.329 19.022 -14.998 1.00 77.62 112 TYR A O 1
ATOM 874 N N . SER A 1 113 ? 5.937 17.809 -16.255 1.00 72.38 113 SER A N 1
ATOM 875 C CA . SER A 1 113 ? 5.786 18.789 -17.319 1.00 72.38 113 SER A CA 1
ATOM 876 C C . SER A 1 113 ? 4.598 19.672 -16.989 1.00 72.38 113 SER A C 1
ATOM 878 O O . SER A 1 113 ? 3.602 19.238 -16.407 1.00 72.38 113 SER A O 1
ATOM 880 N N . VAL A 1 114 ? 4.690 20.936 -17.378 1.00 65.31 114 VAL A N 1
ATOM 881 C CA . VAL A 1 114 ? 3.600 21.876 -17.163 1.00 65.31 114 VAL A CA 1
ATOM 882 C C . VAL A 1 114 ? 2.461 21.522 -18.113 1.00 65.31 114 VAL A C 1
ATOM 884 O O . VAL A 1 114 ? 2.607 21.633 -19.328 1.00 65.31 114 VAL A O 1
ATOM 887 N N . ASN A 1 115 ? 1.311 21.130 -17.566 1.00 63.94 115 ASN A N 1
ATOM 888 C CA . ASN A 1 115 ? 0.074 21.015 -18.329 1.00 63.94 115 ASN A CA 1
ATOM 889 C C . ASN A 1 115 ? -1.039 21.864 -17.672 1.00 63.94 115 ASN A C 1
ATOM 891 O O . ASN A 1 115 ? -0.964 22.156 -16.473 1.00 63.94 115 ASN A O 1
ATOM 895 N N . PRO A 1 116 ? -2.086 22.261 -18.419 1.00 59.59 116 PRO A N 1
ATOM 896 C CA . PRO A 1 116 ? -3.156 23.107 -17.883 1.00 59.59 116 PRO A CA 1
ATOM 897 C C . PRO A 1 116 ? -3.907 22.522 -16.672 1.00 59.59 116 PRO A C 1
ATOM 899 O O . PRO A 1 116 ? -4.369 23.283 -15.826 1.00 59.59 116 PRO A O 1
ATOM 902 N N . ARG A 1 117 ? -4.021 21.189 -16.563 1.00 56.66 117 ARG A N 1
ATOM 903 C CA . ARG A 1 117 ? -4.685 20.510 -15.433 1.00 56.66 117 ARG A CA 1
ATOM 904 C C . ARG A 1 117 ? -3.828 20.538 -14.164 1.00 56.66 117 ARG A C 1
ATOM 906 O O . ARG A 1 117 ? -4.342 20.834 -13.092 1.00 56.66 117 ARG A O 1
ATOM 913 N N . LEU A 1 118 ? -2.527 20.290 -14.297 1.00 60.03 118 LEU A N 1
ATOM 914 C CA . LEU A 1 118 ? -1.545 20.326 -13.219 1.00 60.03 118 LEU A CA 1
ATOM 915 C C . LEU A 1 118 ? -1.390 21.760 -12.707 1.00 60.03 118 LEU A C 1
ATOM 917 O O . LEU A 1 118 ? -1.402 21.980 -11.509 1.00 60.03 118 LEU A O 1
ATOM 921 N N . LEU A 1 119 ? -1.352 22.755 -13.600 1.00 60.12 119 LEU A N 1
ATOM 922 C CA . LEU A 1 119 ? -1.334 24.171 -13.214 1.00 60.12 119 LEU A CA 1
ATOM 923 C C . LEU A 1 119 ? -2.526 24.552 -12.329 1.00 60.12 119 LEU A C 1
ATOM 925 O O . LEU A 1 119 ? -2.341 25.249 -11.338 1.00 60.12 119 LEU A O 1
ATOM 929 N N . TYR A 1 120 ? -3.732 24.084 -12.660 1.00 58.50 120 TYR A N 1
ATOM 930 C CA . TYR A 1 120 ? -4.919 24.347 -11.845 1.00 58.50 120 TYR A CA 1
ATOM 931 C C . TYR A 1 120 ? -4.813 23.718 -10.447 1.00 58.50 120 TYR A C 1
ATOM 933 O O . TYR A 1 120 ? -5.103 24.391 -9.463 1.00 58.50 120 TYR A O 1
ATOM 941 N N . ALA A 1 121 ? -4.333 22.473 -10.358 1.00 56.56 121 ALA A N 1
ATOM 942 C CA . ALA A 1 121 ? -4.132 21.767 -9.089 1.00 56.56 121 ALA A CA 1
ATOM 943 C C . ALA A 1 121 ? -2.998 22.362 -8.229 1.00 56.56 121 ALA A C 1
ATOM 945 O O . ALA A 1 121 ? -3.051 22.331 -7.005 1.00 56.56 121 ALA A O 1
ATOM 946 N N . VAL A 1 122 ? -1.973 22.925 -8.869 1.00 58.88 122 VAL A N 1
ATOM 947 C CA . VAL A 1 122 ? -0.768 23.445 -8.211 1.00 58.88 122 VAL A CA 1
ATOM 948 C C . VAL A 1 122 ? -0.939 24.893 -7.730 1.00 58.88 122 VAL A C 1
ATOM 950 O O . VAL A 1 122 ? -0.283 25.315 -6.781 1.00 58.88 122 VAL A O 1
ATOM 953 N N . MET A 1 123 ? -1.859 25.662 -8.323 1.00 57.16 123 MET A N 1
ATOM 954 C CA . MET A 1 123 ? -2.201 27.014 -7.850 1.00 57.16 123 MET A CA 1
ATOM 955 C C . MET A 1 123 ? -2.892 27.036 -6.475 1.00 57.16 123 MET A C 1
ATOM 957 O O . MET A 1 123 ? -3.006 28.106 -5.881 1.00 57.16 123 MET A O 1
ATOM 961 N N . THR A 1 124 ? -3.347 25.887 -5.967 1.00 53.81 124 THR A N 1
ATOM 962 C CA . THR A 1 124 ? -3.991 25.751 -4.649 1.00 53.81 124 THR A CA 1
ATOM 963 C C . THR A 1 124 ? -3.059 25.226 -3.553 1.00 53.81 124 THR A C 1
ATOM 965 O O . THR A 1 124 ? -3.492 25.075 -2.416 1.00 53.81 124 THR A O 1
ATOM 968 N N . THR A 1 125 ? -1.790 24.961 -3.872 1.00 55.09 125 THR A N 1
ATOM 969 C CA . THR A 1 125 ? -0.775 24.434 -2.943 1.00 55.09 125 THR A CA 1
ATOM 970 C C . THR A 1 125 ? 0.408 25.394 -2.838 1.00 55.09 125 THR A C 1
ATOM 972 O O . THR A 1 125 ? 0.826 25.976 -3.841 1.00 55.09 125 THR A O 1
ATOM 975 N N . GLU A 1 126 ? 0.984 25.561 -1.647 1.00 49.78 126 GLU A N 1
ATOM 976 C CA . GLU A 1 126 ? 2.228 26.322 -1.495 1.00 49.78 126 GLU A CA 1
ATOM 977 C C . GLU A 1 126 ? 3.380 25.600 -2.223 1.00 49.78 126 GLU A C 1
ATOM 979 O O . GLU A 1 126 ? 3.647 24.429 -1.972 1.00 49.78 126 GLU A O 1
ATOM 984 N N . GLY A 1 127 ? 4.060 26.295 -3.149 1.00 57.09 127 GLY A N 1
ATOM 985 C CA . GLY A 1 127 ? 5.313 25.818 -3.758 1.00 57.09 127 GLY A CA 1
ATOM 986 C C . GLY A 1 127 ? 5.256 25.325 -5.212 1.00 57.09 127 GLY A C 1
ATOM 987 O O . GLY A 1 127 ? 5.884 24.318 -5.533 1.00 57.09 127 GLY A O 1
ATOM 988 N N . ILE A 1 128 ? 4.602 26.059 -6.128 1.00 62.28 128 ILE A N 1
ATOM 989 C CA . ILE A 1 128 ? 4.566 25.761 -7.584 1.00 62.28 128 ILE A CA 1
ATOM 990 C C . ILE A 1 128 ? 5.945 25.382 -8.155 1.00 62.28 128 ILE A C 1
ATOM 992 O O . ILE A 1 128 ? 6.059 24.468 -8.969 1.00 62.28 128 ILE A O 1
ATOM 996 N N . SER A 1 129 ? 7.008 26.070 -7.729 1.00 64.12 129 SER A N 1
ATOM 997 C CA . SER A 1 129 ? 8.369 25.825 -8.212 1.00 64.12 129 SER A CA 1
ATOM 998 C C . SER A 1 129 ? 8.934 24.463 -7.815 1.00 64.12 129 SER A C 1
ATOM 1000 O O . SER A 1 129 ? 9.703 23.900 -8.587 1.00 64.12 129 SER A O 1
ATOM 1002 N N . GLU A 1 130 ? 8.576 23.926 -6.645 1.00 67.94 130 GLU A N 1
ATOM 1003 C CA . GLU A 1 130 ? 9.099 22.642 -6.154 1.00 67.94 130 GLU A CA 1
ATOM 1004 C C . GLU A 1 130 ? 8.565 21.453 -6.956 1.00 67.94 130 GLU A C 1
ATOM 1006 O O . GLU A 1 130 ? 9.264 20.458 -7.144 1.00 67.94 130 GLU A O 1
ATOM 1011 N N . ILE A 1 131 ? 7.346 21.570 -7.481 1.00 65.75 131 ILE A N 1
ATOM 1012 C CA . ILE A 1 131 ? 6.662 20.498 -8.217 1.00 65.75 131 ILE A CA 1
ATOM 1013 C C . ILE A 1 131 ? 7.310 20.247 -9.585 1.00 65.75 131 ILE A C 1
ATOM 1015 O O . ILE A 1 131 ? 7.345 19.117 -10.067 1.00 65.75 131 ILE A O 1
ATOM 1019 N N . PHE A 1 132 ? 7.881 21.287 -10.193 1.00 72.75 132 PHE A N 1
ATOM 1020 C CA . PHE A 1 132 ? 8.530 21.206 -11.504 1.00 72.75 132 PHE A CA 1
ATOM 1021 C C . PHE A 1 132 ? 10.052 21.006 -11.430 1.00 72.75 132 PHE A C 1
ATOM 1023 O O . PHE A 1 132 ? 10.725 20.999 -12.469 1.00 72.75 132 PHE A O 1
ATOM 1030 N N . LYS A 1 133 ? 10.619 20.843 -10.226 1.00 80.44 133 LYS A N 1
ATOM 1031 C CA . LYS A 1 133 ? 12.025 20.454 -10.078 1.00 80.44 133 LYS A CA 1
ATOM 1032 C C . LYS A 1 133 ? 12.224 19.005 -10.501 1.00 80.44 133 LYS A C 1
ATOM 1034 O O . LYS A 1 133 ? 11.340 18.163 -10.366 1.00 80.44 133 LYS A O 1
ATOM 1039 N N . THR A 1 134 ? 13.421 18.727 -11.003 1.00 84.56 134 THR A N 1
ATOM 1040 C CA . THR A 1 134 ? 13.872 17.350 -11.185 1.00 84.56 134 THR A CA 1
ATOM 1041 C C . THR A 1 134 ? 13.987 16.696 -9.819 1.00 84.56 134 THR A C 1
ATOM 1043 O O . THR A 1 134 ? 14.659 17.230 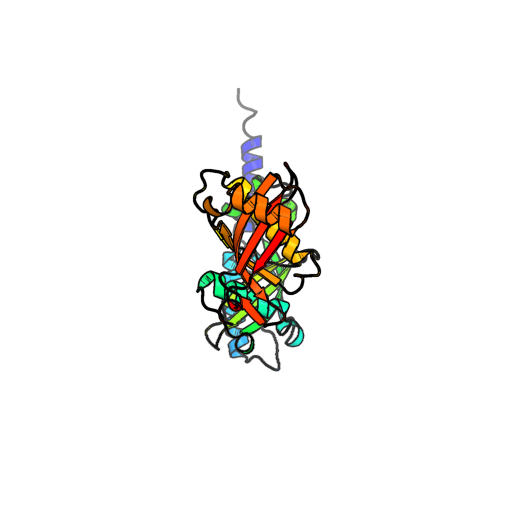-8.938 1.00 84.56 134 THR A O 1
ATOM 1046 N N . LYS A 1 135 ? 13.334 15.551 -9.670 1.00 85.62 135 LYS A N 1
ATOM 1047 C CA . LYS A 1 135 ? 13.399 14.697 -8.493 1.00 85.62 135 LYS A CA 1
ATOM 1048 C C . LYS A 1 135 ? 13.759 13.285 -8.925 1.00 85.62 135 LYS A C 1
ATOM 1050 O O . LYS A 1 135 ? 13.665 12.932 -10.104 1.00 85.62 135 LYS A O 1
ATOM 1055 N N . GLU A 1 136 ? 14.192 12.510 -7.954 1.00 89.19 136 GLU A N 1
ATOM 1056 C CA . GLU A 1 136 ? 14.350 11.076 -8.098 1.00 89.19 136 GLU A CA 1
ATOM 1057 C C . GLU A 1 136 ? 13.130 10.387 -7.509 1.00 89.19 136 GLU A C 1
ATOM 1059 O O . GLU A 1 136 ? 12.592 10.799 -6.478 1.00 89.19 136 GLU A O 1
ATOM 1064 N N . TYR A 1 137 ? 12.700 9.359 -8.220 1.00 88.38 137 TYR A N 1
ATOM 1065 C CA . TYR A 1 137 ? 11.597 8.507 -7.851 1.00 88.38 137 TYR A CA 1
ATOM 1066 C C . TYR A 1 137 ? 12.033 7.059 -7.987 1.00 88.38 137 TYR A C 1
ATOM 1068 O O . TYR A 1 137 ? 12.824 6.721 -8.871 1.00 88.38 137 TYR A O 1
ATOM 1076 N N . THR A 1 138 ? 11.456 6.195 -7.167 1.00 91.50 138 THR A N 1
ATOM 1077 C CA . THR A 1 138 ? 11.465 4.762 -7.441 1.00 91.50 138 THR A CA 1
ATOM 1078 C C . THR A 1 138 ? 10.151 4.392 -8.104 1.00 91.50 138 THR A C 1
ATOM 1080 O O . THR A 1 138 ? 9.091 4.820 -7.671 1.00 91.50 138 THR A O 1
ATOM 1083 N N . CYS A 1 139 ? 10.202 3.608 -9.164 1.00 92.00 139 CYS A N 1
ATOM 1084 C CA . CYS A 1 139 ? 9.040 3.074 -9.845 1.00 92.00 139 CYS A CA 1
ATOM 1085 C C . CYS A 1 139 ? 8.969 1.571 -9.610 1.00 92.00 139 CYS A C 1
ATOM 1087 O O . CYS A 1 139 ? 9.988 0.891 -9.729 1.00 92.00 139 CYS A O 1
ATOM 1089 N N . LEU A 1 140 ? 7.774 1.066 -9.314 1.00 94.25 140 LEU A N 1
ATOM 1090 C CA . LEU A 1 140 ? 7.496 -0.359 -9.196 1.00 94.25 140 LEU A CA 1
ATOM 1091 C C . LEU A 1 140 ? 6.527 -0.791 -10.290 1.00 94.25 140 LEU A C 1
ATOM 1093 O O . LEU A 1 140 ? 5.401 -0.296 -10.371 1.00 94.25 140 LEU A O 1
ATOM 1097 N N . CYS A 1 141 ? 6.970 -1.758 -11.080 1.00 96.00 141 CYS A N 1
ATOM 1098 C CA . CYS A 1 141 ? 6.112 -2.583 -11.912 1.00 96.00 141 CYS A CA 1
ATOM 1099 C C . CYS A 1 141 ? 6.044 -3.976 -11.298 1.00 96.00 141 CYS A C 1
ATOM 1101 O O . CYS A 1 141 ? 7.051 -4.469 -10.789 1.00 96.00 141 CYS A O 1
ATOM 1103 N N . ALA A 1 142 ? 4.878 -4.605 -11.332 1.00 96.38 142 ALA A N 1
ATOM 1104 C CA . ALA A 1 142 ? 4.710 -5.949 -10.810 1.00 96.38 142 ALA A CA 1
ATOM 1105 C C . ALA A 1 142 ? 3.851 -6.794 -11.739 1.00 96.38 142 ALA A C 1
ATOM 1107 O O . ALA A 1 142 ? 3.002 -6.277 -12.458 1.00 96.38 142 ALA A O 1
ATOM 1108 N N . ARG A 1 143 ? 4.080 -8.097 -11.698 1.00 95.25 143 ARG A N 1
ATOM 1109 C CA . ARG A 1 143 ? 3.278 -9.121 -12.353 1.00 95.25 143 ARG A CA 1
ATOM 1110 C C . ARG A 1 143 ? 2.865 -10.123 -11.289 1.00 95.25 143 ARG A C 1
ATOM 1112 O O . ARG A 1 143 ? 3.665 -10.475 -10.425 1.00 95.25 143 ARG A O 1
ATOM 1119 N N . ILE A 1 144 ? 1.621 -10.574 -11.354 1.00 92.88 144 ILE A N 1
ATOM 1120 C CA . ILE A 1 144 ? 1.065 -11.554 -10.421 1.00 92.88 144 ILE A CA 1
ATOM 1121 C C . ILE A 1 144 ? 0.629 -12.769 -11.231 1.00 92.88 144 ILE A C 1
ATOM 1123 O O . ILE A 1 144 ? 0.032 -12.609 -12.293 1.00 92.88 144 ILE A O 1
ATOM 1127 N N . ASN A 1 145 ? 0.960 -13.974 -10.763 1.00 84.19 145 ASN A N 1
ATOM 1128 C CA . ASN A 1 145 ? 0.586 -15.245 -11.399 1.00 84.19 145 ASN A CA 1
ATOM 1129 C C . ASN A 1 145 ? 1.026 -15.376 -12.874 1.00 84.19 145 ASN A C 1
ATOM 1131 O O . ASN A 1 145 ? 0.341 -16.014 -13.674 1.00 84.19 145 ASN A O 1
ATOM 1135 N N . ASN A 1 146 ? 2.164 -14.780 -13.251 1.00 75.19 146 ASN A N 1
ATOM 1136 C CA . ASN A 1 146 ? 2.658 -14.737 -14.636 1.00 75.19 146 ASN A CA 1
ATOM 1137 C C . ASN A 1 146 ? 1.666 -14.142 -15.655 1.00 75.19 146 ASN A C 1
ATOM 1139 O O . ASN A 1 146 ? 1.708 -14.487 -16.837 1.00 75.19 146 ASN A O 1
ATOM 1143 N N . GLU A 1 147 ? 0.779 -13.249 -15.209 1.00 82.62 147 GLU A N 1
ATOM 1144 C CA . GLU A 1 147 ? -0.093 -12.483 -16.096 1.00 82.62 147 GLU A CA 1
ATOM 1145 C C . GLU A 1 147 ? 0.693 -11.355 -16.800 1.00 82.62 147 GLU A C 1
ATOM 1147 O O . GLU A 1 147 ? 1.831 -11.532 -17.241 1.00 82.62 147 GLU A O 1
ATOM 1152 N N . ASN A 1 148 ? 0.097 -10.175 -16.936 1.00 91.69 148 ASN A N 1
ATOM 1153 C CA . ASN A 1 148 ? 0.755 -9.023 -17.533 1.00 91.69 148 ASN A CA 1
ATOM 1154 C C . ASN A 1 148 ? 1.521 -8.224 -16.472 1.00 91.69 148 ASN A C 1
ATOM 1156 O O . ASN A 1 148 ? 1.208 -8.271 -15.283 1.00 91.69 148 ASN A O 1
ATOM 1160 N N . TRP A 1 149 ? 2.532 -7.481 -16.920 1.00 95.31 149 TRP A N 1
ATOM 1161 C CA . TRP A 1 149 ? 3.174 -6.467 -16.092 1.00 95.31 149 TRP A CA 1
ATOM 1162 C C . TRP A 1 149 ? 2.235 -5.274 -15.919 1.00 95.31 149 TRP A C 1
ATOM 1164 O O . TRP A 1 149 ? 1.759 -4.712 -16.904 1.00 95.31 149 TRP A O 1
ATOM 1174 N N . ASP A 1 150 ? 2.042 -4.857 -14.673 1.00 94.38 150 ASP A N 1
ATOM 1175 C CA . ASP A 1 150 ? 1.246 -3.701 -14.285 1.00 94.38 150 ASP A CA 1
ATOM 1176 C C . ASP A 1 150 ? 2.098 -2.648 -13.577 1.00 94.38 150 ASP A C 1
ATOM 1178 O O . ASP A 1 150 ? 3.092 -2.932 -12.902 1.00 94.38 150 ASP A O 1
ATOM 1182 N N . PHE A 1 151 ? 1.702 -1.388 -13.744 1.00 93.00 151 PHE A N 1
ATOM 1183 C CA . PHE A 1 151 ? 2.307 -0.271 -13.038 1.00 93.00 151 PHE A CA 1
ATOM 1184 C C . PHE A 1 151 ? 1.674 -0.179 -11.651 1.00 93.00 151 PHE A C 1
ATOM 1186 O O . PHE A 1 151 ? 0.463 0.008 -11.534 1.00 93.00 151 PHE A O 1
ATOM 1193 N N . VAL A 1 152 ? 2.489 -0.296 -10.602 1.00 92.00 152 VAL A N 1
ATOM 1194 C CA . VAL A 1 152 ? 2.002 -0.285 -9.217 1.00 92.00 152 VAL A CA 1
ATOM 1195 C C . VAL A 1 152 ? 2.046 1.126 -8.650 1.00 92.00 152 VAL A C 1
ATOM 1197 O O . VAL A 1 152 ? 1.020 1.668 -8.246 1.00 92.00 152 VAL A O 1
ATOM 1200 N N . SER A 1 153 ? 3.237 1.727 -8.597 1.00 88.94 153 SER A N 1
ATOM 1201 C CA . SER A 1 153 ? 3.418 3.026 -7.949 1.00 88.94 153 SER A CA 1
ATOM 1202 C C . SER A 1 153 ? 4.709 3.726 -8.367 1.00 88.94 153 SER A C 1
ATOM 1204 O O . SER A 1 153 ? 5.663 3.104 -8.846 1.00 88.94 153 SER A O 1
ATOM 1206 N N . LEU A 1 154 ? 4.729 5.038 -8.124 1.00 86.94 154 LEU A N 1
ATOM 1207 C CA . LEU A 1 154 ? 5.900 5.901 -8.200 1.00 86.94 154 LEU A CA 1
ATOM 1208 C C . LEU A 1 154 ? 6.147 6.520 -6.817 1.00 86.94 154 LEU A C 1
ATOM 1210 O O . LEU A 1 154 ? 5.416 7.408 -6.382 1.00 86.94 154 LEU A O 1
ATOM 1214 N N . PHE A 1 155 ? 7.190 6.061 -6.138 1.00 84.12 155 PHE A N 1
ATOM 1215 C CA . PHE A 1 155 ? 7.592 6.516 -4.812 1.00 84.12 155 PHE A CA 1
ATOM 1216 C C . PHE A 1 155 ? 8.502 7.739 -4.931 1.00 84.12 155 PHE A C 1
ATOM 1218 O O . PHE A 1 155 ? 9.491 7.705 -5.667 1.00 84.12 155 PHE A O 1
ATOM 1225 N N . GLY A 1 156 ? 8.190 8.817 -4.211 1.00 75.75 156 GLY A N 1
ATOM 1226 C CA . GLY A 1 156 ? 9.131 9.924 -4.015 1.00 75.75 156 GLY A CA 1
ATOM 1227 C C . GLY A 1 156 ? 10.258 9.536 -3.053 1.00 75.75 156 GLY A C 1
ATOM 1228 O O . GLY A 1 156 ? 10.061 8.685 -2.194 1.00 75.75 156 GLY A O 1
ATOM 1229 N N . ASN A 1 157 ? 11.421 10.181 -3.175 1.00 61.78 157 ASN A N 1
ATOM 1230 C CA . ASN A 1 157 ? 12.587 10.012 -2.287 1.00 61.78 157 ASN A CA 1
ATOM 1231 C C . ASN A 1 157 ? 12.401 10.578 -0.856 1.00 61.78 157 ASN A C 1
ATOM 1233 O O . ASN A 1 157 ? 13.384 10.924 -0.206 1.00 61.78 157 ASN A O 1
ATOM 1237 N N . ASP A 1 158 ? 11.172 10.717 -0.363 1.00 56.50 158 ASP A N 1
ATOM 1238 C CA . ASP A 1 158 ? 10.963 11.134 1.023 1.00 56.50 158 ASP A CA 1
ATOM 1239 C C . ASP A 1 158 ? 11.249 9.931 1.932 1.00 56.50 158 ASP A C 1
ATOM 1241 O O . ASP A 1 158 ? 10.553 8.916 1.876 1.00 56.50 158 ASP A O 1
ATOM 1245 N N . GLU A 1 159 ? 12.304 10.051 2.743 1.00 44.47 159 GLU A N 1
ATOM 1246 C CA . GLU A 1 159 ? 12.813 9.013 3.656 1.00 44.47 159 GLU A CA 1
ATOM 1247 C C . GLU A 1 159 ? 11.781 8.569 4.718 1.00 44.47 159 GLU A C 1
ATOM 1249 O O . GLU A 1 159 ? 11.984 7.552 5.376 1.00 44.47 159 GLU A O 1
ATOM 1254 N N . ASP A 1 160 ? 10.655 9.282 4.836 1.00 44.72 160 ASP A N 1
ATOM 1255 C CA . ASP A 1 160 ? 9.659 9.129 5.903 1.00 44.72 160 ASP A CA 1
ATOM 1256 C C . ASP A 1 160 ? 8.420 8.291 5.527 1.00 44.72 160 ASP A C 1
ATOM 1258 O O . ASP A 1 160 ? 7.576 8.019 6.384 1.00 44.72 160 ASP A O 1
ATOM 1262 N N . TYR A 1 161 ? 8.263 7.842 4.274 1.00 47.28 161 TYR A N 1
ATOM 1263 C CA . TYR A 1 161 ? 7.119 6.986 3.928 1.00 47.28 161 TYR A CA 1
ATOM 1264 C C . TYR A 1 161 ? 7.405 5.525 4.279 1.00 47.28 161 TYR A C 1
ATOM 1266 O O . TYR A 1 161 ? 7.792 4.722 3.431 1.00 47.28 161 TYR A O 1
ATOM 1274 N N . HIS A 1 162 ? 7.139 5.153 5.534 1.00 49.69 162 HIS A N 1
ATOM 1275 C CA . HIS A 1 162 ? 7.113 3.749 5.968 1.00 49.69 162 HIS A CA 1
ATOM 1276 C C . HIS A 1 162 ? 6.152 2.893 5.104 1.00 49.69 162 HIS A C 1
ATOM 1278 O O . HIS A 1 162 ? 6.371 1.691 4.905 1.00 49.69 162 HIS A O 1
ATOM 1284 N N . TYR A 1 163 ? 5.122 3.531 4.530 1.00 54.59 163 TYR A N 1
ATOM 1285 C CA . TYR A 1 163 ? 4.129 2.940 3.635 1.00 54.59 163 TYR A CA 1
ATOM 1286 C C . TYR A 1 163 ? 3.741 3.952 2.555 1.00 54.59 163 TYR A C 1
ATOM 1288 O O . TYR A 1 163 ? 3.475 5.114 2.853 1.00 54.59 163 TYR A O 1
ATOM 1296 N N . SER A 1 164 ? 3.693 3.519 1.293 1.00 51.25 164 SER A N 1
ATOM 1297 C CA . SER A 1 164 ? 3.265 4.387 0.181 1.00 51.25 164 SER A CA 1
ATOM 1298 C C . SER A 1 164 ? 1.750 4.385 -0.030 1.00 51.25 164 SER A C 1
ATOM 1300 O O . SER A 1 164 ? 1.203 5.164 -0.814 1.00 51.25 164 SER A O 1
ATOM 1302 N N . PHE A 1 165 ? 1.074 3.456 0.640 1.00 60.25 165 PHE A N 1
ATOM 1303 C CA . PHE A 1 165 ? -0.291 3.093 0.347 1.00 60.25 165 PHE A CA 1
ATOM 1304 C C . PHE A 1 165 ? -1.277 3.863 1.223 1.00 60.25 165 PHE A C 1
ATOM 1306 O O . PHE A 1 165 ? -1.263 3.763 2.447 1.00 60.25 165 PHE A O 1
ATOM 1313 N N . ALA A 1 166 ? -2.191 4.584 0.576 1.00 65.69 166 ALA A N 1
ATOM 1314 C CA . ALA A 1 166 ? -3.387 5.098 1.226 1.00 65.69 166 ALA A CA 1
ATOM 1315 C C . ALA A 1 166 ? -4.459 4.000 1.257 1.00 65.69 166 ALA A C 1
ATOM 1317 O O . ALA A 1 166 ? -4.921 3.534 0.198 1.00 65.69 166 ALA A O 1
ATOM 1318 N N . TYR A 1 167 ? -4.865 3.617 2.468 1.00 66.06 167 TYR A N 1
ATOM 1319 C CA . TYR A 1 167 ? -5.949 2.671 2.688 1.00 66.06 167 TYR A CA 1
ATOM 1320 C C . TYR A 1 167 ? -7.252 3.169 2.049 1.00 66.06 167 TYR A C 1
ATOM 1322 O O . TYR A 1 167 ? -7.494 4.369 1.887 1.00 66.06 167 TYR A O 1
ATOM 1330 N N . LYS A 1 168 ? -8.122 2.238 1.647 1.00 75.12 168 LYS A N 1
ATOM 1331 C CA . LYS A 1 168 ? -9.449 2.604 1.134 1.00 75.12 168 LYS A CA 1
ATOM 1332 C C . LYS A 1 168 ? -10.450 2.641 2.284 1.00 75.12 168 LYS A C 1
ATOM 1334 O O . LYS A 1 168 ? -10.718 1.621 2.911 1.00 75.12 168 LYS A O 1
ATOM 1339 N N . LEU A 1 169 ? -11.019 3.823 2.503 1.00 78.44 169 LEU A N 1
ATOM 1340 C CA . LEU A 1 169 ? -11.988 4.107 3.554 1.00 78.44 169 LEU A CA 1
ATOM 1341 C C . LEU A 1 169 ? -13.432 3.900 3.088 1.00 78.44 169 LEU A C 1
ATOM 1343 O O . LEU A 1 169 ? -13.836 4.385 2.029 1.00 78.44 169 LEU A O 1
ATOM 1347 N N . ASN A 1 170 ? -14.235 3.263 3.936 1.00 79.94 170 ASN A N 1
ATOM 1348 C CA . ASN A 1 170 ? -15.686 3.381 3.925 1.00 79.94 170 ASN A CA 1
ATOM 1349 C C . ASN A 1 170 ? -16.186 3.812 5.312 1.00 79.94 170 ASN A C 1
ATOM 1351 O O . ASN A 1 170 ? -16.303 2.990 6.221 1.00 79.94 170 ASN A O 1
ATOM 1355 N N . SER A 1 171 ? -16.502 5.100 5.468 1.00 74.44 171 SER A N 1
ATOM 1356 C CA . SER A 1 171 ? -17.007 5.643 6.735 1.00 74.44 171 SER A CA 1
ATOM 1357 C C . SER A 1 171 ? -18.400 5.123 7.109 1.00 74.44 171 SER A C 1
ATOM 1359 O O . SER A 1 171 ? -18.813 5.288 8.250 1.00 74.44 171 SER A O 1
ATOM 1361 N N . GLY A 1 172 ? -19.126 4.504 6.170 1.00 72.38 172 GLY A N 1
ATOM 1362 C CA . GLY A 1 172 ? -20.512 4.088 6.368 1.00 72.38 172 GLY A CA 1
ATOM 1363 C C . GLY A 1 172 ? -21.459 5.256 6.661 1.00 72.38 172 GLY A C 1
ATOM 1364 O O . GLY A 1 172 ? -21.080 6.427 6.580 1.00 72.38 172 GLY A O 1
ATOM 1365 N N . ASP A 1 173 ? -22.698 4.910 7.011 1.00 78.62 173 ASP A N 1
ATOM 1366 C CA . ASP A 1 173 ? -23.685 5.848 7.540 1.00 78.62 173 ASP A CA 1
ATOM 1367 C C . ASP A 1 173 ? -23.697 5.737 9.071 1.00 78.62 173 ASP A C 1
ATOM 1369 O O . ASP A 1 173 ? -23.944 4.660 9.614 1.00 78.62 173 ASP A O 1
ATOM 1373 N N . SER A 1 174 ? -23.463 6.848 9.771 1.00 86.06 174 SER A N 1
ATOM 1374 C CA . SER A 1 174 ? -23.542 6.932 11.233 1.00 86.06 174 SER A CA 1
ATOM 1375 C C . SER A 1 174 ? -24.489 8.054 11.648 1.00 86.06 174 SER A C 1
ATOM 1377 O O . SER A 1 174 ? -24.547 9.116 11.025 1.00 86.06 174 SER A O 1
ATOM 1379 N N . LYS A 1 175 ? -25.268 7.811 12.703 1.00 90.44 175 LYS A N 1
ATOM 1380 C CA . LYS A 1 175 ? -26.082 8.825 13.388 1.00 90.44 175 LYS A CA 1
ATOM 1381 C C . LYS A 1 175 ? -25.379 9.367 14.630 1.00 90.44 175 LYS A C 1
ATOM 1383 O O . LYS A 1 175 ? -25.815 10.391 15.156 1.00 90.44 175 LYS A O 1
ATOM 1388 N N . LYS A 1 176 ? -24.348 8.670 15.121 1.00 90.38 176 LYS A N 1
ATOM 1389 C CA . LYS A 1 176 ? -23.589 9.044 16.318 1.00 90.38 176 LYS A CA 1
ATOM 1390 C C . LYS A 1 176 ? -22.362 9.898 15.995 1.00 90.38 176 LYS A C 1
ATOM 1392 O O . LYS A 1 176 ? -22.106 10.857 16.718 1.00 90.38 176 LYS A O 1
ATOM 1397 N N . TYR A 1 177 ? -21.636 9.557 14.936 1.00 89.12 177 TYR A N 1
ATOM 1398 C CA . TYR A 1 177 ? -20.394 10.207 14.532 1.00 89.12 177 TYR A CA 1
ATOM 1399 C C . TYR A 1 177 ? -20.551 10.858 13.164 1.00 89.12 177 TYR A C 1
ATOM 1401 O O . TYR A 1 177 ? -21.236 10.327 12.288 1.00 89.12 177 TYR A O 1
ATOM 1409 N N . ASP A 1 178 ? -19.919 12.016 12.971 1.00 88.44 178 ASP A N 1
ATOM 1410 C CA . ASP A 1 178 ? -19.816 12.576 11.629 1.00 88.44 178 ASP A CA 1
ATOM 1411 C C . ASP A 1 178 ? -18.762 11.797 10.813 1.00 88.44 178 ASP A C 1
ATOM 1413 O O . ASP A 1 178 ? -17.912 11.082 11.352 1.00 88.44 178 ASP A O 1
ATOM 1417 N N . SER A 1 179 ? -18.815 11.894 9.484 1.00 85.94 179 SER A N 1
ATOM 1418 C CA . SER A 1 179 ? -17.895 11.140 8.623 1.00 85.94 179 SER A CA 1
ATOM 1419 C C . SER A 1 179 ? -16.422 11.522 8.831 1.00 85.94 179 SER A C 1
ATOM 1421 O O . SER A 1 179 ? -15.537 10.731 8.506 1.00 85.94 179 SER A O 1
ATOM 1423 N N . ARG A 1 180 ? -16.136 12.727 9.348 1.00 86.25 180 ARG A N 1
ATOM 1424 C CA . ARG A 1 180 ? -14.767 13.184 9.624 1.00 86.25 180 ARG A CA 1
ATOM 1425 C C . ARG A 1 180 ? -14.249 12.585 10.921 1.00 86.25 180 ARG A C 1
ATOM 1427 O O . ARG A 1 180 ? -13.109 12.150 10.929 1.00 86.25 180 ARG A O 1
ATOM 1434 N N . ASP A 1 181 ? -15.077 12.489 11.957 1.00 86.94 181 ASP A N 1
ATOM 1435 C CA . ASP A 1 181 ? -14.729 11.800 13.204 1.00 86.94 181 ASP A CA 1
ATOM 1436 C C . ASP A 1 181 ? -14.332 10.348 12.930 1.00 86.94 181 ASP A C 1
ATOM 1438 O O . ASP A 1 181 ? -13.331 9.870 13.456 1.00 86.94 181 ASP A O 1
ATOM 1442 N N . ILE A 1 182 ? -15.080 9.667 12.056 1.00 88.75 182 ILE A N 1
ATOM 1443 C CA . ILE A 1 182 ? -14.777 8.295 11.629 1.00 88.75 182 ILE A CA 1
ATOM 1444 C C . ILE A 1 182 ? -13.471 8.244 10.827 1.00 88.75 182 ILE A C 1
ATOM 1446 O O . ILE A 1 182 ? -12.674 7.330 11.015 1.00 88.75 182 ILE A O 1
ATOM 1450 N N . THR A 1 183 ? -13.232 9.225 9.952 1.00 88.44 183 THR A N 1
ATOM 1451 C CA . THR A 1 183 ? -11.977 9.314 9.186 1.00 88.44 183 THR A CA 1
ATOM 1452 C C . THR A 1 183 ? -10.782 9.489 10.123 1.00 88.44 183 THR A C 1
ATOM 1454 O O . THR A 1 183 ? -9.836 8.720 10.030 1.00 88.44 183 THR A O 1
ATOM 1457 N N . PHE A 1 184 ? -10.860 10.413 11.086 1.00 88.50 184 PHE A N 1
ATOM 1458 C CA . PHE A 1 184 ? -9.799 10.627 12.073 1.00 88.50 184 PHE A CA 1
ATOM 1459 C C . PHE A 1 184 ? -9.562 9.403 12.953 1.00 88.50 184 PHE A C 1
ATOM 1461 O O . PHE A 1 184 ? -8.419 9.062 13.224 1.00 88.50 184 PHE A O 1
ATOM 1468 N N . ALA A 1 185 ? -10.626 8.710 13.360 1.00 89.81 185 ALA A N 1
ATOM 1469 C CA . ALA A 1 185 ? -10.504 7.482 14.136 1.00 89.81 185 ALA A CA 1
ATOM 1470 C C . ALA A 1 185 ? -9.752 6.380 13.378 1.00 89.81 185 ALA A C 1
ATOM 1472 O O . ALA A 1 185 ? -9.005 5.603 13.966 1.00 89.81 185 ALA A O 1
ATOM 1473 N N . ILE A 1 186 ? -9.942 6.324 12.064 1.00 89.00 186 ILE A N 1
ATOM 1474 C CA . ILE A 1 186 ? -9.291 5.351 11.196 1.00 89.00 186 ILE A CA 1
ATOM 1475 C C . ILE A 1 186 ? -7.855 5.770 10.853 1.00 89.00 186 ILE A C 1
ATOM 1477 O O . ILE A 1 186 ? -6.988 4.902 10.788 1.00 89.00 186 ILE A O 1
ATOM 1481 N N . ASP A 1 187 ? -7.585 7.065 10.677 1.00 87.56 187 ASP A N 1
ATOM 1482 C CA . ASP A 1 187 ? -6.219 7.584 10.550 1.00 87.56 187 ASP A CA 1
ATOM 1483 C C . ASP A 1 187 ? -5.402 7.286 11.816 1.00 87.56 187 ASP A C 1
ATOM 1485 O O . ASP A 1 187 ? -4.283 6.785 11.716 1.00 87.56 187 ASP A O 1
ATOM 1489 N N . ASP A 1 188 ? -5.975 7.524 13.000 1.00 89.25 188 ASP A N 1
ATOM 1490 C CA . ASP A 1 188 ? -5.354 7.194 14.287 1.00 89.25 188 ASP A CA 1
ATOM 1491 C C . ASP A 1 188 ? -5.088 5.684 14.406 1.00 89.25 188 ASP A C 1
ATOM 1493 O O . ASP A 1 188 ? -3.978 5.293 14.757 1.00 89.25 188 ASP A O 1
ATOM 1497 N N . LEU A 1 189 ? -6.060 4.835 14.036 1.00 90.12 189 LEU A N 1
ATOM 1498 C CA . LEU A 1 189 ? -5.885 3.377 13.982 1.00 90.12 189 LEU A CA 1
ATOM 1499 C C . LEU A 1 189 ? -4.728 2.983 13.058 1.00 90.12 189 LEU A C 1
ATOM 1501 O O . LEU A 1 189 ? -3.883 2.180 13.444 1.00 90.12 189 LEU A O 1
ATOM 1505 N N . ALA A 1 190 ? -4.701 3.515 11.833 1.00 87.38 190 ALA A N 1
ATOM 1506 C CA . ALA A 1 190 ? -3.653 3.202 10.875 1.00 87.38 190 ALA A CA 1
ATOM 1507 C C . ALA A 1 190 ? -2.288 3.607 11.438 1.00 87.38 190 ALA A C 1
ATOM 1509 O O . ALA A 1 190 ? -1.401 2.765 11.488 1.00 87.38 190 ALA A O 1
ATOM 1510 N N . ASN A 1 191 ? -2.143 4.836 11.939 1.00 85.31 191 ASN A N 1
ATOM 1511 C CA . ASN A 1 191 ? -0.897 5.318 12.539 1.00 85.31 191 ASN A CA 1
ATOM 1512 C C . ASN A 1 191 ? -0.458 4.461 13.731 1.00 85.31 191 ASN A C 1
ATOM 1514 O O . ASN A 1 191 ? 0.708 4.083 13.809 1.00 85.31 191 ASN A O 1
ATOM 1518 N N . GLU A 1 192 ? -1.377 4.094 14.626 1.00 87.94 192 GLU A N 1
ATOM 1519 C CA . GLU A 1 192 ? -1.052 3.240 15.768 1.00 87.94 192 GLU A CA 1
ATOM 1520 C C . GLU A 1 192 ? -0.600 1.842 15.325 1.00 87.94 192 GLU A C 1
ATOM 1522 O O . GLU A 1 192 ? 0.371 1.324 15.869 1.00 87.94 192 GLU A O 1
ATOM 1527 N N . VAL A 1 193 ? -1.221 1.254 14.294 1.00 88.25 193 VAL A N 1
ATOM 1528 C CA . VAL A 1 193 ? -0.754 -0.012 13.698 1.00 88.25 193 VAL A CA 1
ATOM 1529 C C . VAL A 1 193 ? 0.674 0.115 13.154 1.00 88.25 193 VAL A C 1
ATOM 1531 O O . VAL A 1 193 ? 1.454 -0.827 13.267 1.00 88.25 193 VAL A O 1
ATOM 1534 N N . LEU A 1 194 ? 1.041 1.268 12.588 1.00 81.94 194 LEU A N 1
ATOM 1535 C CA . LEU A 1 194 ? 2.382 1.478 12.038 1.00 81.94 194 LEU A CA 1
ATOM 1536 C C . LEU A 1 194 ? 3.449 1.731 13.110 1.00 81.94 194 LEU A C 1
ATOM 1538 O O . LEU A 1 194 ? 4.581 1.271 12.959 1.00 81.94 194 LEU A O 1
ATOM 1542 N N . GLU A 1 195 ? 3.114 2.487 14.154 1.00 8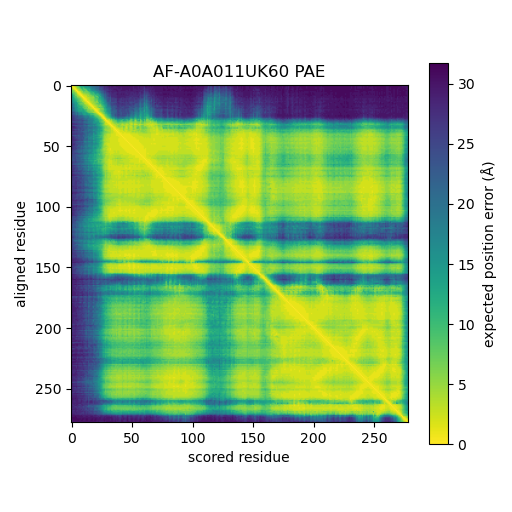3.44 195 GLU A N 1
ATOM 1543 C CA . GLU A 1 195 ? 4.071 2.959 15.162 1.00 83.44 195 GLU A CA 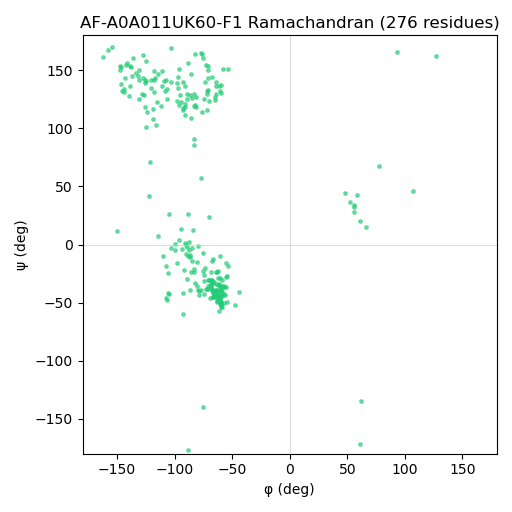1
ATOM 1544 C C . GLU A 1 195 ? 4.205 2.015 16.365 1.00 83.44 195 GLU A C 1
ATOM 1546 O O . GLU A 1 195 ? 5.214 2.047 17.076 1.00 83.44 195 GLU A O 1
ATOM 1551 N N . ASN A 1 196 ? 3.202 1.175 16.623 1.00 85.25 196 ASN A N 1
ATOM 1552 C CA . ASN A 1 196 ? 3.192 0.286 17.778 1.00 85.25 196 ASN A CA 1
ATOM 1553 C C . ASN A 1 196 ? 3.950 -1.021 17.486 1.00 85.25 196 ASN A C 1
ATOM 1555 O O . ASN A 1 196 ? 3.633 -1.762 16.557 1.00 85.25 196 ASN A O 1
ATOM 1559 N N . GLU A 1 197 ? 4.924 -1.349 18.340 1.00 86.00 197 GLU A N 1
ATOM 1560 C CA . GLU A 1 197 ? 5.729 -2.577 18.260 1.00 86.00 197 GLU A CA 1
ATOM 1561 C C . GLU A 1 197 ? 4.899 -3.870 18.239 1.00 86.00 197 GLU A C 1
ATOM 1563 O O . GLU A 1 197 ? 5.350 -4.860 17.661 1.00 86.00 197 GLU A O 1
ATOM 1568 N N . GLU A 1 198 ? 3.705 -3.871 18.842 1.00 88.00 198 GLU A N 1
ATOM 1569 C CA . GLU A 1 198 ? 2.771 -5.006 18.806 1.00 88.00 198 GLU A CA 1
ATOM 1570 C C . GLU A 1 198 ? 2.280 -5.301 17.381 1.00 88.00 198 GLU A C 1
ATOM 1572 O O . GLU A 1 198 ? 2.119 -6.462 17.006 1.00 88.00 198 GLU A O 1
ATOM 1577 N N . TYR A 1 199 ? 2.120 -4.257 16.563 1.00 86.75 199 TYR A N 1
ATOM 1578 C CA . TYR A 1 199 ? 1.539 -4.328 15.223 1.00 86.75 199 TYR A CA 1
ATOM 1579 C C . TYR A 1 199 ? 2.532 -4.002 14.105 1.00 86.75 199 TYR A C 1
ATOM 1581 O O . TYR A 1 199 ? 2.142 -3.973 12.947 1.00 86.75 199 TYR A O 1
ATOM 1589 N N . LYS A 1 200 ? 3.826 -3.836 14.395 1.00 84.31 200 LYS A N 1
ATOM 1590 C CA . LYS A 1 200 ? 4.858 -3.437 13.411 1.00 84.31 200 LYS A CA 1
ATOM 1591 C C . LYS A 1 200 ? 4.958 -4.296 12.143 1.00 84.31 200 LYS A C 1
ATOM 1593 O O . LYS A 1 200 ? 5.570 -3.892 11.159 1.00 84.31 200 LYS A O 1
ATOM 1598 N N . ASN A 1 201 ? 4.417 -5.511 12.188 1.00 86.06 201 ASN A N 1
ATOM 1599 C CA . ASN A 1 201 ? 4.370 -6.446 11.067 1.00 86.06 201 ASN A CA 1
ATOM 1600 C C . ASN A 1 201 ? 3.104 -6.286 10.214 1.00 86.06 201 ASN A C 1
ATOM 1602 O O . ASN A 1 201 ? 2.901 -7.041 9.262 1.00 86.06 201 ASN A O 1
ATOM 1606 N N . TYR A 1 202 ? 2.224 -5.356 10.573 1.00 88.06 202 TYR A N 1
ATOM 1607 C CA . TYR A 1 202 ? 0.925 -5.152 9.962 1.00 88.06 202 TYR A CA 1
ATOM 1608 C C . TYR A 1 202 ? 0.869 -3.843 9.183 1.00 88.06 202 TYR A C 1
ATOM 1610 O O . TYR A 1 202 ? 1.515 -2.852 9.511 1.00 88.06 202 TYR A O 1
ATOM 1618 N N . CYS A 1 203 ? 0.059 -3.845 8.130 1.00 87.81 203 CYS A N 1
ATOM 1619 C CA . CYS A 1 203 ? -0.267 -2.652 7.367 1.00 87.81 203 CYS A CA 1
ATOM 1620 C C . CYS A 1 203 ? -1.744 -2.673 6.989 1.00 87.81 203 CYS A C 1
ATOM 1622 O O . CYS A 1 203 ? -2.236 -3.649 6.422 1.00 87.81 203 CYS A O 1
ATOM 1624 N N . VAL A 1 204 ? -2.456 -1.595 7.299 1.00 88.56 204 VAL A N 1
ATOM 1625 C CA . VAL A 1 204 ? -3.886 -1.467 7.015 1.00 88.56 204 VAL A CA 1
ATOM 1626 C C . VAL A 1 204 ? -4.114 -1.222 5.517 1.00 88.56 204 VAL A C 1
ATOM 1628 O O . VAL A 1 204 ? -3.589 -0.269 4.946 1.00 88.56 204 VAL A O 1
ATOM 1631 N N . VAL A 1 205 ? -4.936 -2.059 4.875 1.00 88.12 205 VAL A N 1
ATOM 1632 C CA . VAL A 1 205 ? -5.203 -2.020 3.421 1.00 88.12 205 VAL A CA 1
ATOM 1633 C C . VAL A 1 205 ? -6.596 -1.462 3.115 1.00 88.12 205 VAL A C 1
ATOM 1635 O O . VAL A 1 205 ? -6.788 -0.589 2.261 1.00 88.12 205 VAL A O 1
ATOM 1638 N N . TYR A 1 206 ? -7.607 -1.960 3.815 1.00 88.69 206 TYR A N 1
ATOM 1639 C CA . TYR A 1 206 ? -8.994 -1.530 3.662 1.00 88.69 206 TYR A CA 1
ATOM 1640 C C . TYR A 1 206 ? -9.617 -1.386 5.035 1.00 88.69 206 TYR A C 1
ATOM 1642 O O . TYR A 1 206 ? -9.307 -2.163 5.927 1.00 88.69 206 TYR A O 1
ATOM 1650 N N . VAL A 1 207 ? -10.506 -0.414 5.198 1.00 89.69 207 VAL A N 1
ATOM 1651 C CA . VAL A 1 207 ? -11.155 -0.131 6.480 1.00 89.69 207 VAL A CA 1
ATOM 1652 C C . VAL A 1 207 ? -12.595 0.288 6.285 1.00 89.69 207 VAL A C 1
ATOM 1654 O O . VAL A 1 207 ? -12.953 1.007 5.344 1.00 89.69 207 VAL A O 1
ATOM 1657 N N . LYS A 1 208 ? -13.429 -0.149 7.219 1.00 90.38 208 LYS A N 1
ATOM 1658 C CA . LYS A 1 208 ? -14.850 0.142 7.243 1.00 90.38 208 LYS A CA 1
ATOM 1659 C C . LYS A 1 208 ? -15.328 0.324 8.676 1.00 90.38 208 LYS A C 1
ATOM 1661 O O . LYS A 1 208 ? -15.101 -0.535 9.523 1.00 90.38 208 LYS A O 1
ATOM 1666 N N . TYR A 1 209 ? -16.067 1.400 8.927 1.00 91.94 209 TYR A N 1
ATOM 1667 C CA . TYR A 1 209 ? -16.779 1.552 10.194 1.00 91.94 209 TYR A CA 1
ATOM 1668 C C . TYR A 1 209 ? -17.854 0.468 10.345 1.00 91.94 209 TYR A C 1
ATOM 1670 O O . TYR A 1 209 ? -18.657 0.245 9.433 1.00 91.94 209 TYR A O 1
ATOM 1678 N N . ALA A 1 210 ? -17.858 -0.223 11.486 1.00 91.75 210 ALA A N 1
ATOM 1679 C CA . ALA A 1 210 ? -18.729 -1.372 11.701 1.00 91.75 210 ALA A CA 1
ATOM 1680 C C . ALA A 1 210 ? -20.198 -0.994 11.939 1.00 91.75 210 ALA A C 1
ATOM 1682 O O . ALA A 1 210 ? -21.061 -1.806 11.621 1.00 91.75 210 ALA A O 1
ATOM 1683 N N . GLY A 1 211 ? -20.470 0.211 12.454 1.00 91.62 211 GLY A N 1
ATOM 1684 C CA . GLY A 1 211 ? -21.821 0.705 12.735 1.00 91.62 211 GLY A CA 1
ATOM 1685 C C . GLY A 1 211 ? -22.016 1.219 14.166 1.00 91.62 211 GLY A C 1
ATOM 1686 O O . GLY A 1 211 ? -21.235 0.922 15.077 1.00 91.62 211 GLY A O 1
ATOM 1687 N N . ASP A 1 212 ? -23.080 2.006 14.357 1.00 93.00 212 ASP A N 1
ATOM 1688 C CA . ASP A 1 212 ? -23.419 2.666 15.628 1.00 93.00 212 ASP A CA 1
ATOM 1689 C C . ASP A 1 212 ? -23.753 1.675 16.751 1.00 93.00 212 ASP A C 1
ATOM 1691 O O . ASP A 1 212 ? -23.613 2.004 17.931 1.00 93.00 212 ASP A O 1
ATOM 1695 N N . GLU A 1 213 ? -24.183 0.458 16.411 1.00 90.44 213 GLU A N 1
ATOM 1696 C CA . GLU A 1 213 ? -24.496 -0.599 17.373 1.00 90.44 213 GLU A CA 1
ATOM 1697 C C . GLU A 1 213 ? -23.281 -0.998 18.226 1.00 90.44 213 GLU A C 1
ATOM 1699 O O . GLU A 1 213 ? -23.437 -1.349 19.398 1.00 90.44 213 GLU A O 1
ATOM 1704 N N . PHE A 1 214 ? -22.071 -0.854 17.677 1.00 92.19 214 PHE A N 1
ATOM 1705 C CA . PHE A 1 214 ? -20.810 -1.120 18.373 1.00 92.19 214 PHE A CA 1
ATOM 1706 C C . PHE A 1 214 ? -20.265 0.101 19.121 1.00 92.19 214 PHE A C 1
ATOM 1708 O O . PHE A 1 214 ? -19.242 0.006 19.790 1.00 92.19 214 PHE A O 1
ATOM 1715 N N . ALA A 1 215 ? -20.946 1.244 19.035 1.00 91.25 215 ALA A N 1
ATOM 1716 C CA . ALA A 1 215 ? -20.612 2.465 19.760 1.00 91.25 215 ALA A CA 1
ATOM 1717 C C . ALA A 1 215 ? -21.574 2.719 20.936 1.00 91.25 215 ALA A C 1
ATOM 1719 O O . ALA A 1 215 ? -21.814 3.865 21.336 1.00 91.25 215 ALA A O 1
ATOM 1720 N N . SER A 1 216 ? -22.178 1.662 21.478 1.00 91.38 216 SER A N 1
ATOM 1721 C CA . SER A 1 216 ? -23.129 1.745 22.588 1.00 91.38 216 SER A CA 1
ATOM 1722 C C . SER A 1 216 ? -22.433 1.986 23.937 1.00 91.38 216 SER A C 1
ATOM 1724 O O . SER A 1 216 ? -21.218 1.828 24.082 1.00 91.38 216 SER A O 1
ATOM 1726 N N . LYS A 1 217 ? -23.202 2.398 24.955 1.00 93.44 217 LYS A N 1
ATOM 1727 C CA . LYS A 1 217 ? -22.661 2.569 26.317 1.00 93.44 217 LYS A CA 1
ATOM 1728 C C . LYS A 1 217 ? -22.276 1.230 26.929 1.00 93.44 217 LYS A C 1
ATOM 1730 O O . LYS A 1 217 ? -21.350 1.168 27.725 1.00 93.44 217 LYS A O 1
ATOM 1735 N N . GLU A 1 218 ? -23.013 0.188 26.576 1.00 94.12 218 GLU A N 1
ATOM 1736 C CA . GLU A 1 218 ? -22.785 -1.182 26.999 1.00 94.12 218 GLU A CA 1
ATOM 1737 C C . GLU A 1 218 ? -21.399 -1.650 26.540 1.00 94.12 218 GLU A C 1
ATOM 1739 O O . GLU A 1 218 ? -20.598 -2.040 27.386 1.00 94.12 218 GLU A O 1
ATOM 1744 N N . VAL A 1 219 ? -21.076 -1.476 25.251 1.00 94.19 219 VAL A N 1
ATOM 1745 C CA . VAL A 1 219 ? -19.751 -1.805 24.693 1.00 94.19 219 VAL A CA 1
ATOM 1746 C C . VAL A 1 219 ? -18.653 -0.938 25.316 1.00 94.19 219 VAL A C 1
ATOM 1748 O O . VAL A 1 219 ? -17.618 -1.449 25.730 1.00 94.19 219 VAL A O 1
ATOM 1751 N N . LEU A 1 220 ? -18.877 0.372 25.472 1.00 95.12 220 LEU A N 1
ATOM 1752 C CA . LEU A 1 220 ? -17.898 1.254 26.119 1.00 95.12 220 LEU A CA 1
ATOM 1753 C C . LEU A 1 220 ? -17.586 0.821 27.562 1.00 95.12 220 LEU A C 1
ATOM 1755 O O . LEU A 1 220 ? -16.436 0.878 27.997 1.00 95.12 220 LEU A O 1
ATOM 1759 N N . ASN A 1 221 ? -18.607 0.412 28.318 1.00 95.38 221 ASN A N 1
ATOM 1760 C CA . ASN A 1 221 ? -18.438 -0.054 29.691 1.00 95.38 221 ASN A CA 1
ATOM 1761 C C . ASN A 1 221 ? -17.668 -1.376 29.749 1.00 95.38 221 ASN A C 1
ATOM 1763 O O . ASN A 1 221 ? -16.847 -1.546 30.645 1.00 95.38 221 ASN A O 1
ATOM 1767 N N . GLU A 1 222 ? -17.916 -2.289 28.810 1.00 94.56 222 GLU A N 1
ATOM 1768 C CA . GLU A 1 222 ? -17.150 -3.529 28.659 1.00 94.56 222 GLU A CA 1
ATOM 1769 C C . GLU A 1 222 ? -15.664 -3.222 28.429 1.00 94.56 222 GLU A C 1
ATOM 1771 O O . GLU A 1 222 ? -14.831 -3.605 29.249 1.00 94.56 222 GLU A O 1
ATOM 1776 N N . LEU A 1 223 ? -15.348 -2.397 27.426 1.00 93.88 223 LEU A N 1
ATOM 1777 C CA . LEU A 1 223 ? -13.973 -1.997 27.107 1.00 93.88 223 LEU A CA 1
ATOM 1778 C C . LEU A 1 223 ? -13.270 -1.273 28.270 1.00 93.88 223 LEU A C 1
ATOM 1780 O O . LEU A 1 223 ? -12.083 -1.490 28.524 1.00 93.88 223 LEU A O 1
ATOM 1784 N N . ASN A 1 224 ? -13.983 -0.417 29.008 1.00 94.81 224 ASN A N 1
ATOM 1785 C CA . ASN A 1 224 ? -13.451 0.256 30.199 1.00 94.81 224 ASN A CA 1
ATOM 1786 C C . ASN A 1 224 ? -13.133 -0.730 31.331 1.00 94.81 224 ASN A C 1
ATOM 1788 O O . ASN A 1 224 ? -12.097 -0.607 31.985 1.00 94.81 224 ASN A O 1
ATOM 1792 N N . ASN A 1 225 ? -14.004 -1.718 31.552 1.00 93.38 225 ASN A N 1
ATOM 1793 C CA . ASN A 1 225 ? -13.793 -2.743 32.572 1.00 93.38 225 ASN A CA 1
ATOM 1794 C C . ASN A 1 225 ? -12.604 -3.651 32.230 1.00 93.38 225 ASN A C 1
ATOM 1796 O O . ASN A 1 225 ? -11.824 -3.973 33.123 1.00 93.38 225 ASN A O 1
ATOM 1800 N N . GLU A 1 226 ? -12.451 -4.034 30.961 1.00 88.94 226 GLU A N 1
ATOM 1801 C CA . GLU A 1 226 ? -11.343 -4.881 30.500 1.00 88.94 226 GLU A CA 1
ATOM 1802 C C . GLU A 1 226 ? -9.997 -4.150 30.539 1.00 88.94 226 GLU A C 1
ATOM 1804 O O . GLU A 1 226 ? -9.013 -4.676 31.057 1.00 88.94 226 GLU A O 1
ATOM 1809 N N . SER A 1 227 ? -9.954 -2.913 30.039 1.00 88.88 227 SER A N 1
ATOM 1810 C CA . SER A 1 227 ? -8.717 -2.122 29.979 1.00 88.88 227 SER A CA 1
ATOM 1811 C C . SER A 1 227 ? -8.342 -1.449 31.307 1.00 88.88 227 SER A C 1
ATOM 1813 O O . SER A 1 227 ? -7.224 -0.949 31.454 1.00 88.88 227 SER A O 1
ATOM 1815 N N . GLY A 1 228 ? -9.272 -1.364 32.266 1.00 90.38 228 GLY A N 1
ATOM 1816 C CA . GLY A 1 228 ? -9.110 -0.585 33.499 1.00 90.38 228 GLY A CA 1
ATOM 1817 C C . GLY A 1 228 ? -9.029 0.933 33.270 1.00 90.38 228 GLY A C 1
ATOM 1818 O O . GLY A 1 228 ? -8.599 1.675 34.160 1.00 90.38 228 GLY A O 1
ATOM 1819 N N . LYS A 1 229 ? -9.408 1.409 32.078 1.00 91.19 229 LYS A N 1
ATOM 1820 C CA . LYS A 1 229 ? -9.408 2.826 31.692 1.00 91.19 229 LYS A CA 1
ATOM 1821 C C . LYS A 1 229 ? -10.833 3.398 31.710 1.00 91.19 229 LYS A C 1
ATOM 1823 O O . LYS A 1 229 ? -11.817 2.690 31.857 1.00 91.19 229 LYS A O 1
ATOM 1828 N N . ASN A 1 230 ? -10.928 4.724 31.602 1.00 92.75 230 ASN A N 1
ATOM 1829 C CA . ASN A 1 230 ? -12.191 5.473 31.610 1.00 92.75 230 ASN A CA 1
ATOM 1830 C C . ASN A 1 230 ? -12.334 6.269 30.308 1.00 92.75 230 ASN A C 1
ATOM 1832 O O . ASN A 1 230 ? -12.163 7.494 30.293 1.00 92.75 230 ASN A O 1
ATOM 1836 N N . TYR A 1 231 ? -12.575 5.554 29.216 1.00 95.38 231 TYR A N 1
ATOM 1837 C CA . TYR A 1 231 ? -12.907 6.097 27.908 1.00 95.38 231 TYR A CA 1
ATOM 1838 C C . TYR A 1 231 ? -14.316 6.692 27.892 1.00 95.38 231 TYR A C 1
ATOM 1840 O O . TYR A 1 231 ? -15.193 6.304 28.669 1.00 95.38 231 TYR A O 1
ATOM 1848 N N . THR A 1 232 ? -14.522 7.659 27.002 1.00 94.31 232 THR A N 1
ATOM 1849 C CA . THR A 1 232 ? -15.800 8.368 26.831 1.00 94.31 232 THR A CA 1
ATOM 1850 C C . THR A 1 232 ? -16.523 7.981 25.547 1.00 94.31 232 THR A C 1
ATOM 1852 O O . THR A 1 232 ? -17.722 8.217 25.443 1.00 94.31 232 THR A O 1
ATOM 1855 N N . ASP A 1 233 ? -15.809 7.394 24.589 1.00 94.94 233 ASP A N 1
ATOM 1856 C CA . ASP A 1 233 ? -16.320 6.947 23.296 1.00 94.94 233 ASP A CA 1
ATOM 1857 C C . ASP A 1 233 ? -15.573 5.694 22.835 1.00 94.94 233 ASP A C 1
ATOM 1859 O O . ASP A 1 233 ? -14.407 5.503 23.186 1.00 94.94 233 ASP A O 1
ATOM 1863 N N . CYS A 1 234 ? -16.246 4.870 22.032 1.00 95.56 234 CYS A N 1
ATOM 1864 C CA . CYS A 1 234 ? -15.677 3.694 21.380 1.00 95.56 234 CYS A CA 1
ATOM 1865 C C . CYS A 1 234 ? -16.243 3.532 19.962 1.00 95.56 234 CYS A C 1
ATOM 1867 O O . CYS A 1 234 ? -17.355 3.985 19.672 1.00 95.56 234 CYS A O 1
ATOM 1869 N N . MET A 1 235 ? -15.477 2.879 19.092 1.00 94.75 235 MET A N 1
ATOM 1870 C CA . MET A 1 235 ? -15.896 2.437 17.76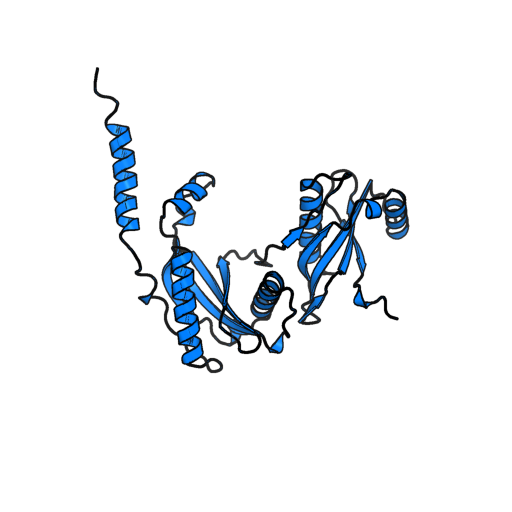4 1.00 94.75 235 MET A CA 1
ATOM 1871 C C . MET A 1 235 ? -15.358 1.033 17.496 1.00 94.75 235 MET A C 1
ATOM 1873 O O . MET A 1 235 ? -14.310 0.653 18.016 1.00 94.75 235 MET A O 1
ATOM 1877 N N . LYS A 1 236 ? -16.053 0.297 16.627 1.00 95.00 236 LYS A N 1
ATOM 1878 C CA . LYS A 1 236 ? -15.528 -0.914 15.999 1.00 95.00 236 LYS A CA 1
ATOM 1879 C C . LYS A 1 236 ? -15.244 -0.633 14.526 1.00 95.00 236 LYS A C 1
ATOM 1881 O O . LYS A 1 236 ? -16.095 -0.077 13.826 1.00 95.00 236 LYS A O 1
ATOM 1886 N N . ILE A 1 237 ? -14.063 -1.025 14.066 1.00 93.44 237 ILE A N 1
ATOM 1887 C CA . ILE A 1 237 ? -13.605 -0.920 12.682 1.00 93.44 237 ILE A CA 1
ATOM 1888 C C . ILE A 1 237 ? -13.353 -2.332 12.155 1.00 93.44 237 ILE A C 1
ATOM 1890 O O . ILE A 1 237 ? -12.689 -3.132 12.809 1.00 93.44 237 ILE A O 1
ATOM 1894 N N . TYR A 1 238 ? -13.885 -2.636 10.974 1.00 93.19 238 TYR A N 1
ATOM 1895 C CA . TYR A 1 238 ? -13.467 -3.799 10.197 1.00 93.19 238 TYR A CA 1
ATOM 1896 C C . TYR A 1 238 ? -12.314 -3.392 9.291 1.00 93.19 238 TYR A C 1
ATOM 1898 O O . TYR A 1 238 ? -12.438 -2.393 8.577 1.00 93.19 238 TYR A O 1
ATOM 1906 N N . ALA A 1 239 ? -11.222 -4.150 9.300 1.00 92.12 239 ALA A N 1
ATOM 1907 C CA . ALA A 1 239 ? -10.072 -3.875 8.454 1.00 92.12 239 ALA A CA 1
ATOM 1908 C C . ALA A 1 239 ? -9.573 -5.118 7.712 1.00 92.12 239 ALA A C 1
ATOM 1910 O O . ALA A 1 239 ? -9.562 -6.222 8.254 1.00 92.12 239 ALA A O 1
ATOM 1911 N N . ASP A 1 240 ? -9.101 -4.914 6.487 1.00 93.00 240 ASP A N 1
ATOM 1912 C CA . ASP A 1 240 ? -8.218 -5.858 5.811 1.00 93.00 240 ASP A CA 1
ATOM 1913 C C . ASP A 1 240 ? -6.778 -5.396 6.057 1.00 93.00 240 ASP A C 1
ATOM 1915 O O . ASP A 1 240 ? -6.458 -4.224 5.824 1.00 93.00 240 ASP A O 1
ATOM 1919 N N . VAL A 1 241 ? -5.917 -6.293 6.531 1.00 91.56 241 VAL A N 1
ATOM 1920 C CA . VAL A 1 241 ? -4.568 -5.964 7.011 1.00 91.56 241 VAL A CA 1
ATOM 1921 C C . VAL A 1 241 ? -3.549 -6.903 6.379 1.00 91.56 241 VAL A C 1
ATOM 1923 O O . VAL A 1 241 ? -3.670 -8.119 6.490 1.00 91.56 241 VAL A O 1
ATOM 1926 N N . TYR A 1 242 ? -2.525 -6.359 5.724 1.00 91.25 242 TYR A N 1
ATOM 1927 C CA . TYR A 1 242 ? -1.367 -7.148 5.311 1.00 91.25 242 TYR A CA 1
ATOM 1928 C C . TYR A 1 242 ? -0.542 -7.527 6.540 1.00 91.25 242 TYR A C 1
ATOM 1930 O O . TYR A 1 242 ? -0.223 -6.661 7.348 1.00 91.25 242 TYR A O 1
ATOM 1938 N N . SER A 1 243 ? -0.152 -8.795 6.644 1.00 91.12 243 SER A N 1
ATOM 1939 C CA . SER A 1 243 ? 0.759 -9.320 7.660 1.00 91.12 243 SER A CA 1
ATOM 1940 C C . SER A 1 243 ? 2.072 -9.750 7.006 1.00 91.12 243 SER A C 1
ATOM 1942 O O . SER A 1 243 ? 2.065 -10.663 6.182 1.00 91.12 243 SER A O 1
ATOM 1944 N N . SER A 1 244 ? 3.199 -9.145 7.394 1.00 88.19 244 SER A N 1
ATOM 1945 C CA . SER A 1 244 ? 4.543 -9.553 6.944 1.00 88.19 244 SER A CA 1
ATOM 1946 C C . SER A 1 244 ? 4.932 -10.942 7.448 1.00 88.19 244 SER A C 1
ATOM 1948 O O . SER A 1 244 ? 5.600 -11.699 6.749 1.00 88.19 244 SER A O 1
ATOM 1950 N N . GLU A 1 245 ? 4.460 -11.314 8.639 1.00 88.69 245 GLU A N 1
ATOM 1951 C CA . GLU A 1 245 ? 4.692 -12.635 9.226 1.00 88.69 245 GLU A CA 1
ATOM 1952 C C . GLU A 1 245 ? 4.059 -13.748 8.382 1.00 88.69 245 GLU A C 1
ATOM 1954 O O . GLU A 1 245 ? 4.725 -14.721 8.031 1.00 88.69 245 GLU A O 1
ATOM 1959 N N . ASN A 1 246 ? 2.788 -13.575 8.007 1.00 90.00 246 ASN A N 1
ATOM 1960 C CA . ASN A 1 246 ? 2.052 -14.555 7.209 1.00 90.00 246 ASN A CA 1
ATOM 1961 C C . ASN A 1 246 ? 2.183 -14.326 5.695 1.00 90.00 246 ASN A C 1
ATOM 1963 O O . ASN A 1 246 ? 1.704 -15.148 4.915 1.00 90.00 246 ASN A O 1
ATOM 1967 N N . LYS A 1 247 ? 2.792 -13.207 5.281 1.00 91.56 247 LYS A N 1
ATOM 1968 C CA . LYS A 1 247 ? 2.915 -12.750 3.888 1.00 91.56 247 LYS A CA 1
ATOM 1969 C C . LYS A 1 247 ? 1.589 -12.800 3.128 1.00 91.56 247 LYS A C 1
ATOM 1971 O O . LYS A 1 247 ? 1.514 -13.288 2.003 1.00 91.56 247 LYS A O 1
ATOM 1976 N N . THR A 1 248 ? 0.524 -12.332 3.772 1.00 93.06 248 THR A N 1
ATOM 1977 C CA . THR A 1 248 ? -0.840 -12.379 3.233 1.00 93.06 248 THR A CA 1
ATOM 1978 C C . THR A 1 248 ? -1.707 -11.278 3.830 1.00 93.06 248 THR A C 1
ATOM 1980 O O . THR A 1 248 ? -1.311 -10.612 4.788 1.00 93.06 248 THR A O 1
ATOM 1983 N N . ILE A 1 249 ? -2.902 -11.097 3.272 1.00 92.44 249 ILE A N 1
ATOM 1984 C CA . ILE A 1 249 ? -3.908 -10.165 3.778 1.00 92.44 249 ILE A CA 1
ATOM 1985 C C . ILE A 1 249 ? -4.888 -10.928 4.670 1.00 92.44 249 ILE A C 1
ATOM 1987 O O . ILE A 1 249 ? -5.557 -11.862 4.234 1.00 92.44 249 ILE A O 1
ATOM 1991 N N . LEU A 1 250 ? -4.973 -10.510 5.929 1.00 92.69 250 LEU A N 1
ATOM 1992 C CA . LEU A 1 250 ? -6.000 -10.925 6.875 1.00 92.69 250 LEU A CA 1
ATOM 1993 C C . LEU A 1 250 ? -7.248 -10.082 6.611 1.00 92.69 250 LEU A C 1
ATOM 1995 O O . LEU A 1 250 ? -7.190 -8.858 6.714 1.00 92.69 250 LEU A O 1
ATOM 1999 N N . THR A 1 251 ? -8.357 -10.718 6.245 1.00 91.81 251 THR A N 1
ATOM 2000 C CA . THR A 1 251 ? -9.600 -10.021 5.889 1.00 91.81 251 THR A CA 1
ATOM 2001 C C . THR A 1 251 ? -10.569 -9.937 7.057 1.00 91.81 251 THR A C 1
ATOM 2003 O O . THR A 1 251 ? -10.613 -10.835 7.902 1.00 91.81 251 THR A O 1
ATOM 2006 N N . ASP A 1 252 ? -11.388 -8.885 7.069 1.00 88.75 252 ASP A N 1
ATOM 2007 C CA . ASP A 1 252 ? -12.450 -8.684 8.066 1.00 88.75 252 ASP A CA 1
ATOM 2008 C C . ASP A 1 252 ? -11.949 -8.787 9.521 1.00 88.75 252 ASP A C 1
ATOM 2010 O O . ASP A 1 252 ? -12.623 -9.324 10.402 1.00 88.75 252 ASP A O 1
ATOM 2014 N N . THR A 1 253 ? -10.737 -8.295 9.781 1.00 93.06 253 THR A N 1
ATOM 2015 C CA . THR A 1 253 ? -10.214 -8.176 11.145 1.00 93.06 253 THR A CA 1
ATOM 2016 C C . THR A 1 253 ? -11.004 -7.131 11.923 1.00 93.06 253 THR A C 1
ATOM 2018 O O . THR A 1 253 ? -11.445 -6.126 11.360 1.00 93.06 253 THR A O 1
ATOM 2021 N N . GLU A 1 254 ? -11.212 -7.366 13.215 1.00 95.00 254 GLU A N 1
ATOM 2022 C CA . GLU A 1 254 ? -12.037 -6.510 14.060 1.00 95.00 254 GLU A CA 1
ATOM 2023 C C . GLU A 1 254 ? -11.167 -5.695 15.012 1.00 95.00 254 GLU A C 1
ATOM 2025 O O . GLU A 1 254 ? -10.388 -6.251 15.783 1.00 95.00 254 GLU A O 1
ATOM 2030 N N . TRP A 1 255 ? -11.338 -4.377 14.988 1.00 94.56 255 TRP A N 1
ATOM 2031 C CA . TRP A 1 255 ? -10.568 -3.441 15.799 1.00 94.56 255 TRP A CA 1
ATOM 2032 C C . TRP A 1 255 ? -11.516 -2.593 16.631 1.00 94.56 255 TRP A C 1
ATOM 2034 O O . TRP A 1 255 ? -12.283 -1.793 16.090 1.00 94.56 255 TRP A O 1
ATOM 2044 N N . TYR A 1 256 ? -11.468 -2.759 17.948 1.00 95.44 256 TYR A N 1
ATOM 2045 C CA . TYR A 1 256 ? -12.124 -1.844 18.869 1.00 95.44 256 TYR A CA 1
ATOM 2046 C C . TYR A 1 256 ? -11.148 -0.752 19.258 1.00 95.44 256 TYR A C 1
ATOM 2048 O O . TYR A 1 256 ? -10.099 -1.015 19.848 1.00 95.44 256 TYR A O 1
ATOM 2056 N N . ILE A 1 257 ? -11.543 0.478 18.959 1.00 95.00 257 ILE A N 1
ATOM 2057 C CA . ILE A 1 257 ? -10.817 1.681 19.333 1.00 95.00 257 ILE A CA 1
ATOM 2058 C C . ILE A 1 257 ? -11.639 2.494 20.325 1.00 95.00 257 ILE A C 1
ATOM 2060 O O . ILE A 1 257 ? -12.873 2.521 20.263 1.00 95.00 257 ILE A O 1
ATOM 2064 N N . ALA A 1 258 ? -10.968 3.179 21.243 1.00 94.94 258 ALA A N 1
ATOM 2065 C CA . ALA A 1 258 ? -11.621 4.059 22.202 1.00 94.94 258 ALA A CA 1
ATOM 2066 C C . ALA A 1 258 ? -10.804 5.322 22.457 1.00 94.94 258 ALA A C 1
ATOM 2068 O O . ALA A 1 258 ? -9.591 5.350 22.282 1.00 94.94 258 ALA A O 1
ATOM 2069 N N . ARG A 1 259 ? -11.484 6.383 22.896 1.00 93.75 259 ARG A N 1
ATOM 2070 C CA . ARG A 1 259 ? -10.848 7.666 23.224 1.00 93.75 259 ARG A CA 1
ATOM 2071 C C . ARG A 1 259 ? -11.376 8.248 24.523 1.00 93.75 259 ARG A C 1
ATOM 2073 O O . ARG A 1 259 ? -12.462 7.905 25.003 1.00 93.75 259 ARG A O 1
ATOM 2080 N N . LYS A 1 260 ? -10.603 9.163 25.106 1.00 90.38 260 LYS A N 1
ATOM 2081 C CA . LYS A 1 260 ? -10.975 9.896 26.322 1.00 90.38 260 LYS A CA 1
ATOM 2082 C C . LYS A 1 260 ? -11.112 11.388 26.027 1.00 90.38 260 LYS A C 1
ATOM 2084 O O . LYS A 1 260 ? -10.110 12.097 25.971 1.00 90.38 260 LYS A O 1
ATOM 2089 N N . GLY A 1 261 ? -12.349 11.864 25.919 1.00 82.50 261 GLY A N 1
ATOM 2090 C CA . GLY A 1 261 ? -12.661 13.217 25.455 1.00 82.50 261 GLY A CA 1
ATOM 2091 C C . GLY A 1 261 ? -12.181 13.417 24.018 1.00 82.50 261 GLY A C 1
ATOM 2092 O O . GLY A 1 261 ? -12.326 12.517 23.198 1.00 82.50 261 GLY A O 1
ATOM 2093 N N . ASP A 1 262 ? -11.542 14.554 23.756 1.00 76.81 262 ASP A N 1
ATOM 2094 C CA . ASP A 1 262 ? -11.036 14.943 22.429 1.00 76.81 262 ASP A CA 1
ATOM 2095 C C . ASP A 1 262 ? -9.600 14.450 22.156 1.00 76.81 262 ASP A C 1
ATOM 2097 O O . ASP A 1 262 ? -8.836 15.087 21.436 1.00 76.81 262 ASP A O 1
ATOM 2101 N N . LYS A 1 263 ? -9.188 13.354 22.801 1.00 84.38 263 LYS A N 1
ATOM 2102 C CA . LYS A 1 263 ? -7.887 12.718 22.549 1.00 84.38 263 LYS A CA 1
ATOM 2103 C C . LYS A 1 263 ? -7.949 11.800 21.329 1.00 84.38 263 LYS A C 1
ATOM 2105 O O . LYS A 1 263 ? -9.040 11.390 20.932 1.00 84.38 263 LYS A O 1
ATOM 2110 N N . ASN A 1 264 ? -6.769 11.446 20.822 1.00 87.00 264 ASN A N 1
ATOM 2111 C CA . ASN A 1 264 ? -6.596 10.432 19.787 1.00 87.00 264 ASN A CA 1
ATOM 2112 C C . ASN A 1 264 ? -7.265 9.115 20.191 1.00 87.00 264 ASN A C 1
ATOM 2114 O O . ASN A 1 264 ? -7.398 8.800 21.384 1.00 87.00 264 ASN A O 1
ATOM 2118 N N . TRP A 1 265 ? -7.693 8.376 19.179 1.00 90.75 265 TRP A N 1
ATOM 2119 C CA . TRP A 1 265 ? -8.205 7.027 19.344 1.00 90.75 265 TRP A CA 1
ATOM 2120 C C . TRP A 1 265 ? -7.056 6.064 19.637 1.00 90.75 265 TRP A C 1
ATOM 2122 O O . TRP A 1 265 ? -5.977 6.195 19.073 1.00 90.75 265 TRP A O 1
ATOM 2132 N N . GLU A 1 266 ? -7.300 5.133 20.554 1.00 91.94 266 GLU A N 1
ATOM 2133 C CA . GLU A 1 266 ? -6.355 4.089 20.953 1.00 91.94 266 GLU A CA 1
ATOM 2134 C C . GLU A 1 266 ? -6.956 2.716 20.634 1.00 91.94 266 GLU A C 1
ATOM 2136 O O . GLU A 1 266 ? -8.153 2.503 20.870 1.00 91.94 266 GLU A O 1
ATOM 2141 N N . ILE A 1 267 ? -6.139 1.773 20.168 1.00 93.31 267 ILE A N 1
ATOM 2142 C CA . ILE A 1 267 ? -6.526 0.368 19.994 1.00 93.31 267 ILE A CA 1
ATOM 2143 C C . ILE A 1 267 ? -6.698 -0.287 21.367 1.00 93.31 267 ILE A C 1
ATOM 2145 O O . ILE A 1 267 ? -5.795 -0.292 22.203 1.00 93.31 267 ILE A O 1
ATOM 2149 N N . ILE A 1 268 ? -7.883 -0.851 21.611 1.00 93.19 268 ILE A N 1
ATOM 2150 C CA . ILE A 1 268 ? -8.231 -1.511 22.880 1.00 93.19 268 ILE A CA 1
ATOM 2151 C C . ILE A 1 268 ? -8.249 -3.020 22.726 1.00 93.19 268 ILE A C 1
ATOM 2153 O O . ILE A 1 268 ? -7.804 -3.746 23.612 1.00 93.19 268 ILE A O 1
ATOM 2157 N N . LYS A 1 269 ? -8.808 -3.480 21.608 1.00 90.81 269 LYS A N 1
ATOM 2158 C CA . LYS A 1 269 ? -8.968 -4.893 21.308 1.00 90.81 269 LYS A CA 1
ATOM 2159 C C . LYS A 1 269 ? -8.834 -5.109 19.811 1.00 90.81 269 LYS A C 1
ATOM 2161 O O . LYS A 1 269 ? -9.402 -4.355 19.021 1.00 90.81 269 LYS A O 1
ATOM 2166 N N . TYR A 1 270 ? -8.124 -6.165 19.458 1.00 88.56 270 TYR A N 1
ATOM 2167 C CA . TYR A 1 270 ? -7.955 -6.646 18.101 1.00 88.56 270 TYR A CA 1
ATOM 2168 C C . TYR A 1 270 ? -8.305 -8.130 18.065 1.00 88.56 270 TYR A C 1
ATOM 2170 O O . TYR A 1 270 ? -7.776 -8.901 18.864 1.00 88.56 270 TYR A O 1
ATOM 2178 N N . ASP A 1 271 ? -9.170 -8.519 17.133 1.00 87.69 271 ASP A N 1
ATOM 2179 C CA . ASP A 1 271 ? -9.509 -9.913 16.882 1.00 87.69 271 ASP A CA 1
ATOM 2180 C C . ASP A 1 271 ? -9.308 -10.231 15.394 1.00 87.69 271 ASP A C 1
ATOM 2182 O O . ASP A 1 271 ? -9.851 -9.565 14.504 1.00 87.69 271 ASP A O 1
ATOM 2186 N N . THR A 1 272 ? -8.564 -11.301 15.106 1.00 77.38 272 THR A N 1
ATOM 2187 C CA . THR A 1 272 ? -8.592 -11.895 13.767 1.00 77.38 272 THR A CA 1
ATOM 2188 C C . THR A 1 272 ? -9.809 -12.799 13.673 1.00 77.38 272 THR A C 1
ATOM 2190 O O . THR A 1 272 ? -9.995 -13.709 14.480 1.00 77.38 272 THR A O 1
ATOM 2193 N N . SER A 1 273 ? -10.641 -12.594 12.656 1.00 60.25 273 SER A N 1
ATOM 2194 C CA . SER A 1 273 ? -11.791 -13.458 12.358 1.00 60.25 273 SER A CA 1
ATOM 2195 C C . SER A 1 273 ? -11.408 -14.945 12.185 1.00 60.25 273 SER A C 1
ATOM 2197 O O . SER A 1 273 ? -12.269 -15.821 12.284 1.00 60.25 273 SER A O 1
ATOM 2199 N N . ALA A 1 274 ? -10.114 -15.245 12.001 1.00 46.91 274 ALA A N 1
ATOM 2200 C CA . ALA A 1 274 ? -9.539 -16.584 11.897 1.00 46.91 274 ALA A CA 1
ATOM 2201 C C . ALA A 1 274 ? -9.579 -17.419 13.197 1.00 46.91 274 ALA A C 1
ATOM 2203 O O . ALA A 1 274 ? -9.572 -18.648 13.107 1.00 46.91 274 ALA A O 1
ATOM 2204 N N . ASP A 1 275 ? -9.664 -16.811 14.387 1.00 41.66 275 ASP A N 1
ATOM 2205 C CA . ASP A 1 275 ? -9.637 -17.551 15.665 1.00 41.66 275 ASP A CA 1
ATOM 2206 C C . ASP A 1 275 ? -11.025 -17.979 16.192 1.00 41.66 275 ASP A C 1
ATOM 2208 O O . ASP A 1 275 ? -11.116 -18.678 17.200 1.00 41.66 275 ASP A O 1
ATOM 2212 N N . ASN A 1 276 ? -12.116 -17.680 15.475 1.00 34.12 276 ASN A N 1
ATOM 2213 C CA . ASN A 1 276 ? -13.481 -18.081 15.863 1.00 34.12 276 ASN A CA 1
ATOM 2214 C C . ASN A 1 276 ? -13.879 -19.517 15.443 1.00 34.12 276 ASN A C 1
ATOM 2216 O O . ASN A 1 276 ? -15.053 -19.878 15.519 1.00 34.12 276 ASN A O 1
ATOM 2220 N N . ASN A 1 277 ? -12.919 -20.350 15.019 1.00 30.05 277 ASN A N 1
ATOM 2221 C CA . ASN A 1 277 ? -13.118 -21.767 14.668 1.00 30.05 277 ASN A CA 1
ATOM 2222 C C . ASN A 1 277 ? -12.236 -22.724 15.506 1.00 30.05 277 ASN A C 1
ATOM 2224 O O . ASN A 1 277 ? -11.682 -23.688 14.970 1.00 30.05 277 ASN A O 1
ATOM 2228 N N . LYS A 1 278 ? -12.098 -22.478 16.814 1.00 28.84 278 LYS A N 1
ATOM 2229 C CA . LYS A 1 278 ? -11.557 -23.459 17.774 1.00 28.84 278 LYS A CA 1
ATOM 2230 C C . LYS A 1 278 ? -12.608 -23.900 18.782 1.00 28.84 278 LYS A C 1
ATOM 2232 O O . LYS A 1 278 ? -13.302 -23.021 19.333 1.00 28.84 278 LYS A O 1
#

Mean predicted aligned error: 10.58 Å